Protein AF-A0A7S0N5L5-F1 (afdb_monomer_lite)

pLDDT: mean 71.66, std 25.73, range [21.38, 98.31]

Sequence (338 aa):
ESASVCLNRTHFSENQMHCVPSRPEDFRCLPGINGSRPRNSTSQYAESVLYRFDNVTNHASASAKRFWGNQSYLVQSSVIFTKHPTDAQSFQAYSCSKNTSENLPWYEPCTSPLQLHCKCLFLTFVAIADEEGPSQIFIWNSSKQELVLHQNLKEKGARSVVFFSAKNNSYLAIVNGYSIDPYTPAAISHVYRLQEGYFEMITNFSTYGASHVEYFNRPSSDRSDLLHYLVVSNGGAAPNNQGLCSKQHVLCTKSRCKCVENSSACLALSCPMVFEWIDPELIPRQGLVVDKAVSSTSFTQFDSVSMQTEHFLIFANYMSASGSPHSGWSVLFQWKTS

Radius of gyration: 23.17 Å; chains: 1; bounding box: 55×74×62 Å

Foldseek 3Di:
DDDDDDDDDDDDDPDPDPQDDPDPPDTDDDDDDQQDDDDDPPDDDDQDFQDDDDPPDPDDDDDDPDPPDPDDDRAGADGPPAPAWREKDKDKAKQKAAQPPDPDPPDDFDFAPPDPRIDIDTWIKMWIAGQAAFTWIWTQDPVVRHTDTDDTHDDHQWAEKDWDDFPRWIKIWTDHQFDVVVTFRWAKTFMFTNTNRDTDTLDIDIAGRWRYKEKDWDDDPVDPGIWIKIKTAAQAAADPPVLDRDPPFDADDDSTGTHDDPDPPGLDHRAIWIWICDVPDTHTDDRDRAHAFNYKYKDWDQDPVVRDIKIKMKTFHDADPPPDPPHTDIDMDTDDDD

Organism: NCBI:txid233186

Secondary structure (DSSP, 8-state):
--PPPP-------S-S-----SBTTB----PPPTT---S-TTS-----------TT-S-----PPP--SS-------S----SSEEEEEEEEEEEEEE-TT---TTPPP---TTSTTEEEEEEEEEEEEESSS--EEEEEETTTTEEEEEEE-S--SEEEEEEEEETTEEEEEEEES-EETTEESEEEEEEEEEETTEEEEEEEEEEESEEEEEEEEEE-SSSSSEEEEEEEEE------TTS---SSS----SS-----SS-TTGGGTTS-EEEEEETTEEEEEEE---TTEEEEEEEEEEETTTTEEEEEEEEEE---SS--TTTTPPEEEE----

Structure (mmCIF, N/CA/C/O backbone):
data_AF-A0A7S0N5L5-F1
#
_entry.id   AF-A0A7S0N5L5-F1
#
loop_
_atom_site.group_PDB
_atom_site.id
_atom_site.type_symbol
_atom_site.label_atom_id
_atom_site.label_alt_id
_atom_site.label_comp_id
_atom_site.label_asym_id
_atom_site.label_entity_id
_atom_site.label_seq_id
_atom_site.pdbx_PDB_ins_code
_atom_site.Cartn_x
_atom_site.Cartn_y
_atom_site.Cartn_z
_atom_site.occupancy
_atom_site.B_iso_or_equiv
_atom_site.auth_seq_id
_atom_site.auth_comp_id
_atom_site.auth_asym_id
_atom_site.auth_atom_id
_atom_site.pdbx_PDB_model_num
ATOM 1 N N . GLU A 1 1 ? -29.321 49.201 -16.139 1.00 32.94 1 GLU A N 1
ATOM 2 C CA . GLU A 1 1 ? -28.307 49.965 -15.383 1.00 32.94 1 GLU A CA 1
ATOM 3 C C . GLU A 1 1 ? -28.579 49.775 -13.901 1.00 32.94 1 GLU A C 1
ATOM 5 O O . GLU A 1 1 ? -29.712 49.968 -13.482 1.00 32.94 1 GLU A O 1
ATOM 10 N N . SER A 1 2 ? -27.592 49.340 -13.122 1.00 23.53 2 SER A N 1
ATOM 11 C CA . SER A 1 2 ? -27.729 49.181 -11.669 1.00 23.53 2 SER A CA 1
ATOM 12 C C . SER A 1 2 ? -26.337 49.226 -11.050 1.00 23.53 2 SER A C 1
ATOM 14 O O . SER A 1 2 ? -25.576 48.265 -11.157 1.00 23.53 2 SER A O 1
ATOM 16 N N . ALA A 1 3 ? -25.980 50.376 -10.479 1.00 22.75 3 ALA A N 1
ATOM 17 C CA . ALA A 1 3 ? -24.656 50.613 -9.923 1.00 22.75 3 ALA A CA 1
ATOM 18 C C . ALA A 1 3 ? -24.446 49.814 -8.627 1.00 22.75 3 ALA A C 1
ATOM 20 O O . ALA A 1 3 ? -25.245 49.892 -7.694 1.00 22.75 3 ALA A O 1
ATOM 21 N N . SER A 1 4 ? -23.343 49.073 -8.562 1.00 22.33 4 SER A N 1
ATOM 22 C CA . SER A 1 4 ? -22.885 48.376 -7.362 1.00 22.33 4 SER A CA 1
ATOM 23 C C . SER A 1 4 ? -22.205 49.348 -6.395 1.00 22.33 4 SER A C 1
ATOM 25 O O . SER A 1 4 ? -21.236 50.013 -6.762 1.00 22.33 4 SER A O 1
ATOM 27 N N . VAL A 1 5 ? -22.676 49.397 -5.148 1.00 21.38 5 VAL A N 1
ATOM 28 C CA . VAL A 1 5 ? -22.034 50.159 -4.067 1.00 21.38 5 VAL A CA 1
ATOM 29 C C . VAL A 1 5 ? -20.828 49.383 -3.540 1.00 21.38 5 VAL A C 1
ATOM 31 O O . VAL A 1 5 ? -20.971 48.268 -3.040 1.00 21.38 5 VAL A O 1
ATOM 34 N N . CYS A 1 6 ? -19.642 49.986 -3.607 1.00 21.69 6 CYS A N 1
ATOM 35 C CA . CYS A 1 6 ? -18.450 49.453 -2.954 1.00 21.69 6 CYS A CA 1
ATOM 36 C C . CYS A 1 6 ? -18.549 49.615 -1.430 1.00 21.69 6 CYS A C 1
ATOM 38 O O . CYS A 1 6 ? -18.699 50.734 -0.940 1.00 21.69 6 CYS A O 1
ATOM 40 N N . LEU A 1 7 ? -18.342 48.532 -0.678 1.00 21.92 7 LEU A N 1
ATOM 41 C CA . LEU A 1 7 ? -17.933 48.609 0.724 1.00 21.92 7 LEU A CA 1
ATOM 42 C C . LEU A 1 7 ? -16.573 47.938 0.896 1.00 21.92 7 LEU A C 1
ATOM 44 O O . LEU A 1 7 ? -16.399 46.744 0.673 1.00 21.92 7 LEU A O 1
ATOM 48 N N . ASN A 1 8 ? -15.601 48.761 1.273 1.00 22.75 8 ASN A N 1
ATOM 49 C CA . ASN A 1 8 ? -14.211 48.388 1.467 1.00 22.75 8 ASN A CA 1
ATOM 50 C C . ASN A 1 8 ? -13.987 47.985 2.934 1.00 22.75 8 ASN A C 1
ATOM 52 O O . ASN A 1 8 ? -14.289 48.775 3.830 1.00 22.75 8 ASN A O 1
ATOM 56 N N . ARG A 1 9 ? -13.425 46.795 3.188 1.00 23.39 9 ARG A N 1
ATOM 57 C CA . ARG A 1 9 ? -12.769 46.484 4.468 1.00 23.39 9 ARG A CA 1
ATOM 58 C C . ARG A 1 9 ? -11.599 45.514 4.299 1.00 23.39 9 ARG A C 1
ATOM 60 O O . ARG A 1 9 ? -11.719 44.298 4.392 1.00 23.39 9 ARG A O 1
ATOM 67 N N . THR A 1 10 ? -10.448 46.132 4.083 1.00 25.19 10 THR A N 1
ATOM 68 C CA . THR A 1 10 ? -9.092 45.670 4.403 1.00 25.19 10 THR A CA 1
ATOM 69 C C . THR A 1 10 ? -8.998 44.696 5.590 1.00 25.19 10 THR A C 1
ATOM 71 O O . THR A 1 10 ? -9.247 45.093 6.728 1.00 25.19 10 THR A O 1
ATOM 74 N N . HIS A 1 11 ? -8.558 43.460 5.339 1.00 26.34 11 HIS A N 1
ATOM 75 C CA . HIS A 1 11 ? -7.242 42.946 5.770 1.00 26.34 11 HIS A CA 1
ATOM 76 C C . HIS A 1 11 ? -7.115 41.447 5.445 1.00 26.34 11 HIS A C 1
ATOM 78 O O . HIS A 1 11 ? -7.456 40.589 6.251 1.00 26.34 11 HIS A O 1
ATOM 84 N N . PHE A 1 12 ? -6.556 41.140 4.276 1.00 24.47 12 PHE A N 1
ATOM 85 C CA . PHE A 1 12 ? -5.903 39.862 3.994 1.00 24.47 12 PHE A CA 1
ATOM 86 C C . PHE A 1 12 ? -4.583 40.171 3.292 1.00 24.47 12 PHE A C 1
ATOM 88 O O . PHE A 1 12 ? -4.536 41.047 2.430 1.00 24.47 12 PHE A O 1
ATOM 95 N N . SER A 1 13 ? -3.506 39.494 3.686 1.00 24.52 13 SER A N 1
ATOM 96 C CA . SER A 1 13 ? -2.213 39.617 3.015 1.00 24.52 13 SER A CA 1
ATOM 97 C C . SER A 1 13 ? -2.275 38.936 1.650 1.00 24.52 13 SER A C 1
ATOM 99 O O . SER A 1 13 ? -2.465 37.721 1.570 1.00 24.52 13 SER A O 1
ATOM 101 N N . GLU A 1 14 ? -2.089 39.710 0.584 1.00 28.39 14 GLU A N 1
ATOM 102 C CA . GLU A 1 14 ? -1.896 39.199 -0.773 1.00 28.39 14 GLU A CA 1
ATOM 103 C C . GLU A 1 14 ? -0.691 38.246 -0.798 1.00 28.39 14 GLU A C 1
ATOM 105 O O . GLU A 1 14 ? 0.429 38.702 -0.586 1.00 28.39 14 GLU A O 1
ATOM 110 N N . ASN A 1 15 ? -0.916 36.937 -1.010 1.00 31.98 15 ASN A N 1
ATOM 111 C CA . ASN A 1 15 ? 0.075 35.990 -1.570 1.00 31.98 15 ASN A CA 1
ATOM 112 C C . ASN A 1 15 ? -0.412 34.531 -1.775 1.00 31.98 15 ASN A C 1
ATOM 114 O O . ASN A 1 15 ? 0.404 33.667 -2.091 1.00 31.98 15 ASN A O 1
ATOM 118 N N . GLN A 1 16 ? -1.706 34.205 -1.625 1.00 37.00 16 GLN A N 1
ATOM 119 C CA . GLN A 1 16 ? -2.186 32.810 -1.723 1.00 37.00 16 GLN A CA 1
ATOM 120 C C . GLN A 1 16 ? -3.454 32.623 -2.579 1.00 37.00 16 GLN A C 1
ATOM 122 O O . GLN A 1 16 ? -4.472 32.151 -2.088 1.00 37.00 16 GLN A O 1
ATOM 127 N N . MET A 1 17 ? -3.377 32.972 -3.871 1.00 29.00 17 MET A N 1
ATOM 128 C CA . MET A 1 17 ? -4.046 32.276 -4.995 1.00 29.00 17 MET A CA 1
ATOM 129 C C . MET A 1 17 ? -3.816 33.043 -6.306 1.00 29.00 17 MET A C 1
ATOM 131 O O . MET A 1 17 ? -4.417 34.092 -6.527 1.00 29.00 17 MET A O 1
ATOM 135 N N . HIS A 1 18 ? -3.021 32.495 -7.231 1.00 29.23 18 HIS A N 1
ATOM 136 C CA . HIS A 1 18 ? -2.990 32.992 -8.613 1.00 29.23 18 HIS A CA 1
ATOM 137 C C . HIS A 1 18 ? -4.128 32.368 -9.433 1.00 29.23 18 HIS A C 1
ATOM 139 O O . HIS A 1 18 ? -3.924 31.475 -10.254 1.00 29.23 18 HIS A O 1
ATOM 145 N N . CYS A 1 19 ? -5.347 32.865 -9.219 1.00 30.27 19 CYS A N 1
ATOM 146 C CA . CYS A 1 19 ? -6.448 32.642 -10.152 1.00 30.27 19 CYS A CA 1
ATOM 147 C C . CYS A 1 19 ? -6.237 33.542 -11.376 1.00 30.27 19 CYS A C 1
ATOM 149 O O . CYS A 1 19 ? -6.532 34.735 -11.327 1.00 30.27 19 CYS A O 1
ATOM 151 N N . VAL A 1 20 ? -5.702 32.995 -12.471 1.00 36.22 20 VAL A N 1
ATOM 152 C CA . VAL A 1 20 ? -5.601 33.735 -13.738 1.00 36.22 20 VAL A CA 1
ATOM 153 C C . VAL A 1 20 ? -6.984 33.736 -14.404 1.00 36.22 20 VAL A C 1
ATOM 155 O O . VAL A 1 20 ? -7.490 32.655 -14.718 1.00 36.22 20 VAL A O 1
ATOM 158 N N . PRO A 1 21 ? -7.624 34.900 -14.623 1.00 32.88 21 PRO A N 1
ATOM 159 C CA . PRO A 1 21 ? -8.941 34.949 -15.244 1.00 32.88 21 PRO A CA 1
ATOM 160 C C . PRO A 1 21 ? -8.838 34.526 -16.711 1.00 32.88 21 PRO A C 1
ATOM 162 O O . PRO A 1 21 ? -8.114 35.139 -17.494 1.00 32.88 21 PRO A O 1
ATOM 165 N N . SER A 1 22 ? -9.582 33.488 -17.098 1.00 44.44 22 SER A N 1
ATOM 166 C CA . SER A 1 22 ? -9.684 33.096 -18.510 1.00 44.44 22 SER A CA 1
ATOM 167 C C . SER A 1 22 ? -10.675 33.989 -19.269 1.00 44.44 22 SER A C 1
ATOM 169 O O . SER A 1 22 ? -10.420 34.355 -20.417 1.00 44.44 22 SER A O 1
ATOM 171 N N . ARG A 1 23 ? -11.775 34.377 -18.602 1.00 45.00 23 ARG A N 1
ATOM 172 C CA . ARG A 1 23 ? -12.790 35.378 -18.990 1.00 45.00 23 ARG A CA 1
ATOM 173 C C . ARG A 1 23 ? -13.455 35.958 -17.724 1.00 45.00 23 ARG A C 1
ATOM 175 O O . ARG A 1 23 ? -13.330 35.331 -16.673 1.00 45.00 23 ARG A O 1
ATOM 182 N N . PRO A 1 24 ? -14.191 37.088 -17.802 1.00 40.50 24 PRO A N 1
ATOM 183 C CA . PRO A 1 24 ? -14.830 37.723 -16.636 1.00 40.50 24 PRO A CA 1
ATOM 184 C C . PRO A 1 24 ? -15.853 36.869 -15.865 1.00 40.50 24 PRO A C 1
ATOM 186 O O . PRO A 1 24 ? -16.208 37.234 -14.750 1.00 40.50 24 PRO A O 1
ATOM 189 N N . GLU A 1 25 ? -16.323 35.758 -16.441 1.00 37.62 25 GLU A N 1
ATOM 190 C CA . GLU A 1 25 ? -17.395 34.917 -15.880 1.00 37.62 25 GLU A CA 1
ATOM 191 C C . GLU A 1 25 ? -16.970 33.457 -15.600 1.00 37.62 25 GLU A C 1
ATOM 193 O O . GLU A 1 25 ? -17.793 32.669 -15.147 1.00 37.62 25 GLU A O 1
ATOM 198 N N . ASP A 1 26 ? -15.709 33.065 -15.850 1.00 32.97 26 ASP A N 1
ATOM 199 C CA . ASP A 1 26 ? -15.256 31.662 -15.719 1.00 32.97 26 ASP A CA 1
ATOM 200 C C . ASP A 1 26 ? -13.970 31.548 -14.872 1.00 32.97 26 ASP A C 1
ATOM 202 O O . ASP A 1 26 ? -12.840 31.600 -15.379 1.00 32.97 26 ASP A O 1
ATOM 206 N N . PHE A 1 27 ? -14.159 31.399 -13.555 1.00 33.28 27 PHE A N 1
ATOM 207 C CA . PHE A 1 27 ? -13.104 31.108 -12.579 1.00 33.28 27 PHE A CA 1
ATOM 208 C C . PHE A 1 27 ? -12.895 29.595 -12.460 1.00 33.28 27 PHE A C 1
ATOM 210 O O . PHE A 1 27 ? -13.741 28.880 -11.924 1.00 33.28 27 PHE A O 1
ATOM 217 N N . ARG A 1 28 ? -11.737 29.098 -12.908 1.00 30.64 28 ARG A N 1
ATOM 218 C CA . ARG A 1 28 ? -11.370 27.679 -12.785 1.00 30.64 28 ARG A CA 1
ATOM 219 C C . ARG A 1 28 ? -10.284 27.477 -11.740 1.00 30.64 28 ARG A C 1
ATOM 221 O O . ARG A 1 28 ? -9.099 27.623 -12.031 1.00 30.64 28 ARG A O 1
ATOM 228 N N . CYS A 1 29 ? -10.691 27.065 -10.545 1.00 29.28 29 CYS A N 1
ATOM 229 C CA . CYS A 1 29 ? -9.780 26.472 -9.573 1.00 29.28 29 CYS A CA 1
ATOM 230 C C . CYS A 1 29 ? -9.516 25.018 -9.982 1.00 29.28 29 CYS A C 1
ATOM 232 O O . CYS A 1 29 ? -10.398 24.168 -9.866 1.00 29.28 29 CYS A O 1
ATOM 234 N N . LEU A 1 30 ? -8.314 24.728 -10.484 1.00 30.78 30 LEU A N 1
ATOM 235 C CA . LEU A 1 30 ? -7.881 23.354 -10.732 1.00 30.78 30 LEU A CA 1
ATOM 236 C C . LEU A 1 30 ? -7.316 22.773 -9.425 1.00 30.78 30 LEU A C 1
ATOM 238 O O . LEU A 1 30 ? -6.277 23.262 -8.974 1.00 30.78 30 LEU A O 1
ATOM 242 N N . PRO A 1 31 ? -7.941 21.750 -8.809 1.00 33.00 31 PRO A N 1
ATOM 243 C CA . PRO A 1 31 ? -7.283 21.010 -7.741 1.00 33.00 31 PRO A CA 1
ATOM 244 C C . PRO A 1 31 ? -6.021 20.337 -8.297 1.00 33.00 31 PRO A C 1
ATOM 246 O O . PRO A 1 31 ? -6.008 19.866 -9.439 1.00 33.00 31 PRO A O 1
ATOM 249 N N . GLY A 1 32 ? -4.957 20.305 -7.491 1.00 32.03 32 GLY A N 1
ATOM 250 C CA . GLY A 1 32 ? -3.704 19.651 -7.858 1.00 32.03 32 GLY A CA 1
ATOM 251 C C . GLY A 1 32 ? -3.939 18.191 -8.246 1.00 32.03 32 GLY A C 1
ATOM 252 O O . GLY A 1 32 ? -4.632 17.455 -7.547 1.00 32.03 32 GLY A O 1
ATOM 253 N N . ILE A 1 33 ? -3.375 17.779 -9.378 1.00 31.27 33 ILE A N 1
ATOM 254 C CA . ILE A 1 33 ? -3.410 16.385 -9.829 1.00 31.27 33 ILE A CA 1
ATOM 255 C C . ILE A 1 33 ? -2.463 15.587 -8.919 1.00 31.27 33 ILE A C 1
ATOM 257 O O . ILE A 1 33 ? -1.395 16.099 -8.579 1.00 31.27 33 ILE A O 1
ATOM 261 N N . ASN A 1 34 ? -2.807 14.343 -8.551 1.00 36.97 34 ASN A N 1
ATOM 262 C CA . ASN A 1 34 ? -1.910 13.458 -7.789 1.00 36.97 34 ASN A CA 1
ATOM 263 C C . ASN A 1 34 ? -0.465 13.545 -8.320 1.00 36.97 34 ASN A C 1
ATOM 265 O O . ASN A 1 34 ? -0.213 13.333 -9.508 1.00 36.97 34 ASN A O 1
ATOM 269 N N . GLY A 1 35 ? 0.478 13.888 -7.437 1.00 36.31 35 GLY A N 1
ATOM 270 C CA . GLY A 1 35 ? 1.903 14.008 -7.760 1.00 36.31 35 GLY A CA 1
ATOM 271 C C . GLY A 1 35 ? 2.373 15.324 -8.408 1.00 36.31 35 GLY A C 1
ATOM 272 O O . GLY A 1 35 ? 3.563 15.438 -8.716 1.00 36.31 35 GLY A O 1
ATOM 273 N N . SER A 1 36 ? 1.526 16.343 -8.613 1.00 31.86 36 SER A N 1
ATOM 274 C CA . SER A 1 36 ? 1.982 17.624 -9.183 1.00 31.86 36 SER A CA 1
ATOM 275 C C . SER A 1 36 ? 2.690 18.519 -8.149 1.00 31.86 36 SER A C 1
ATOM 277 O O . SER A 1 36 ? 2.047 19.277 -7.426 1.00 31.86 36 SER A O 1
ATOM 279 N N . ARG A 1 37 ? 4.031 18.463 -8.112 1.00 40.44 37 ARG A N 1
ATOM 280 C CA . ARG A 1 37 ? 4.881 19.361 -7.300 1.00 40.44 37 ARG A CA 1
ATOM 281 C C . ARG A 1 37 ? 4.757 20.838 -7.733 1.00 40.44 37 ARG A C 1
ATOM 283 O O . ARG A 1 37 ? 4.896 21.109 -8.931 1.00 40.44 37 ARG A O 1
ATOM 290 N N . PRO A 1 38 ? 4.617 21.807 -6.803 1.00 38.16 38 PRO A N 1
ATOM 291 C CA . PRO A 1 38 ? 4.828 23.222 -7.113 1.00 38.16 38 PRO A CA 1
ATOM 292 C C . PRO A 1 38 ? 6.297 23.467 -7.509 1.00 38.16 38 PRO A C 1
ATOM 294 O O . PRO A 1 38 ? 7.213 22.875 -6.943 1.00 38.16 38 PRO A O 1
ATOM 297 N N . ARG A 1 39 ? 6.538 24.309 -8.524 1.00 36.88 39 ARG A N 1
ATOM 298 C CA . ARG A 1 39 ? 7.848 24.390 -9.210 1.00 36.88 39 ARG A CA 1
ATOM 299 C C . ARG A 1 39 ? 8.898 25.334 -8.605 1.00 36.88 39 ARG A C 1
ATOM 301 O O . ARG A 1 39 ? 10.023 25.312 -9.094 1.00 36.88 39 ARG A O 1
ATOM 308 N N . ASN A 1 40 ? 8.577 26.132 -7.582 1.00 36.66 40 ASN A N 1
ATOM 309 C CA . ASN A 1 40 ? 9.477 27.180 -7.077 1.00 36.66 40 ASN A CA 1
ATOM 310 C C . ASN A 1 40 ? 9.893 26.950 -5.617 1.00 36.66 40 ASN A C 1
ATOM 312 O O . ASN A 1 40 ? 9.059 26.917 -4.720 1.00 36.66 40 ASN A O 1
ATOM 316 N N . SER A 1 41 ? 11.203 26.876 -5.375 1.00 38.47 41 SER A N 1
ATOM 317 C CA . SER A 1 41 ? 11.831 26.565 -4.081 1.00 38.47 41 SER A CA 1
ATOM 318 C C . SER A 1 41 ? 11.915 27.747 -3.098 1.00 38.47 41 SER A C 1
ATOM 320 O O . SER A 1 41 ? 12.846 27.816 -2.298 1.00 38.47 41 SER A O 1
ATOM 322 N N . THR A 1 42 ? 11.009 28.722 -3.199 1.00 35.25 42 THR A N 1
ATOM 323 C CA . THR A 1 42 ? 11.048 29.978 -2.420 1.00 35.25 42 THR A CA 1
ATOM 324 C C . THR A 1 42 ? 9.702 30.394 -1.827 1.00 35.25 42 THR A C 1
ATOM 326 O O . THR A 1 42 ? 9.643 31.387 -1.103 1.00 35.25 42 THR A O 1
ATOM 329 N N . SER A 1 43 ? 8.620 29.649 -2.073 1.00 40.03 43 SER A N 1
ATOM 330 C CA . SER A 1 43 ? 7.363 29.859 -1.353 1.00 40.03 43 SER A CA 1
ATOM 331 C C . SER A 1 43 ? 7.502 29.381 0.091 1.00 40.03 43 SER A C 1
ATOM 333 O O . SER A 1 43 ? 7.791 28.206 0.322 1.00 40.03 43 SER A O 1
ATOM 335 N N . GLN A 1 44 ? 7.236 30.268 1.052 1.00 35.62 44 GLN A N 1
ATOM 336 C CA . GLN A 1 44 ? 6.933 29.866 2.427 1.00 35.62 44 GLN A CA 1
ATOM 337 C C . GLN A 1 44 ? 5.817 28.812 2.386 1.00 35.62 44 GLN A C 1
ATOM 339 O O . GLN A 1 44 ? 4.832 28.998 1.669 1.00 35.62 44 GLN A O 1
ATOM 344 N N . TYR A 1 45 ? 6.017 27.694 3.089 1.00 38.66 45 TYR A N 1
ATOM 345 C CA . TYR A 1 45 ? 5.169 26.506 2.993 1.00 38.66 45 TYR A CA 1
ATOM 346 C C . TYR A 1 45 ? 3.697 26.861 3.231 1.00 38.66 45 TYR A C 1
ATOM 348 O O . TYR A 1 45 ? 3.317 27.259 4.330 1.00 38.66 45 TYR A O 1
ATOM 356 N N . ALA A 1 46 ? 2.879 26.736 2.186 1.00 37.91 46 ALA A N 1
ATOM 357 C CA . ALA A 1 46 ? 1.439 26.878 2.308 1.00 37.91 46 ALA A CA 1
ATOM 358 C C . ALA A 1 46 ? 0.882 25.631 3.002 1.00 37.91 46 ALA A C 1
ATOM 360 O O . ALA A 1 46 ? 1.160 24.506 2.579 1.00 37.91 46 ALA A O 1
ATOM 361 N N . GLU A 1 47 ? 0.104 25.834 4.063 1.00 38.56 47 GLU A N 1
ATOM 362 C CA . GLU A 1 47 ? -0.585 24.753 4.764 1.00 38.56 47 GLU A CA 1
ATOM 363 C C . GLU A 1 47 ? -1.480 23.986 3.780 1.00 38.56 47 GLU A C 1
ATOM 365 O O . GLU A 1 47 ? -2.272 24.575 3.040 1.00 38.56 47 GLU A O 1
ATOM 370 N N . SER A 1 48 ? -1.355 22.658 3.754 1.00 39.00 48 SER A N 1
ATOM 371 C CA . SER A 1 48 ? -2.190 21.814 2.897 1.00 39.00 48 SER A CA 1
ATOM 372 C C . SER A 1 48 ? -3.575 21.654 3.525 1.00 39.00 48 SER A C 1
ATOM 374 O O . SER A 1 48 ? -3.806 20.770 4.347 1.00 39.00 48 SER A O 1
ATOM 376 N N . VAL A 1 49 ? -4.501 22.537 3.150 1.00 39.66 49 VAL A N 1
ATOM 377 C CA . VAL A 1 49 ? -5.894 22.495 3.612 1.00 39.66 49 VAL A CA 1
ATOM 378 C C . VAL A 1 49 ? -6.669 21.419 2.847 1.00 39.66 49 VAL A C 1
ATOM 380 O O . VAL A 1 49 ? -6.753 21.449 1.619 1.00 39.66 49 VAL A O 1
ATOM 383 N N . LEU A 1 50 ? -7.277 20.477 3.573 1.00 43.06 50 LEU A N 1
ATOM 384 C CA . LEU A 1 50 ? -8.194 19.495 2.994 1.00 43.06 50 LEU A CA 1
ATOM 385 C C . LEU A 1 50 ? -9.557 20.161 2.733 1.00 43.06 50 LEU A C 1
ATOM 387 O O . LEU A 1 50 ? -10.249 20.571 3.665 1.00 43.06 50 LEU A O 1
ATOM 391 N N . TYR A 1 51 ? -9.950 20.286 1.464 1.00 40.06 51 TYR A N 1
ATOM 392 C CA . TYR A 1 51 ? -11.195 20.958 1.079 1.00 40.06 51 TYR A CA 1
ATOM 393 C C . TYR A 1 51 ? -12.398 20.007 1.102 1.00 40.06 51 TYR A C 1
ATOM 395 O O . TYR A 1 51 ? -12.402 18.985 0.418 1.00 40.06 51 TYR A O 1
ATOM 403 N N . ARG A 1 52 ? -13.463 20.388 1.818 1.00 39.75 52 ARG A N 1
ATOM 404 C CA . ARG A 1 52 ? -14.785 19.746 1.732 1.00 39.75 52 ARG A CA 1
ATOM 405 C C . ARG A 1 52 ? -15.462 20.105 0.406 1.00 39.75 52 ARG A C 1
ATOM 407 O O . ARG A 1 52 ? -15.643 21.283 0.109 1.00 39.75 52 ARG A O 1
ATOM 414 N N . PHE A 1 53 ? -15.903 19.102 -0.353 1.00 37.66 53 PHE A N 1
ATOM 415 C CA . PHE A 1 53 ? -16.801 19.309 -1.492 1.00 37.66 53 PHE A CA 1
ATOM 416 C C . PHE A 1 53 ? -18.257 19.227 -1.016 1.00 37.66 53 PHE A C 1
ATOM 418 O O . PHE A 1 53 ? -18.766 18.134 -0.772 1.00 37.66 53 PHE A O 1
ATOM 425 N N . ASP A 1 54 ? -18.923 20.374 -0.855 1.00 35.91 54 ASP A N 1
ATOM 426 C CA . ASP A 1 54 ? -20.337 20.419 -0.465 1.00 35.91 54 ASP A CA 1
ATOM 427 C C . ASP A 1 54 ? -21.249 20.378 -1.696 1.00 35.91 54 ASP A C 1
ATOM 429 O O . ASP A 1 54 ? -21.300 21.310 -2.496 1.00 35.91 54 ASP A O 1
ATOM 433 N N . ASN A 1 55 ? -22.006 19.291 -1.840 1.00 37.38 55 ASN A N 1
ATOM 434 C CA . ASN A 1 55 ? -22.825 19.004 -3.022 1.00 37.38 55 ASN A CA 1
ATOM 435 C C . ASN A 1 55 ? -24.191 19.735 -3.008 1.00 37.38 55 ASN A C 1
ATOM 437 O O . ASN A 1 55 ? -25.207 19.159 -3.392 1.00 37.38 55 ASN A O 1
ATOM 441 N N . VAL A 1 56 ? -24.239 20.965 -2.479 1.00 39.78 56 VAL A N 1
ATOM 442 C CA . VAL A 1 56 ? -25.485 21.656 -2.072 1.00 39.78 56 VAL A CA 1
ATOM 443 C C . VAL A 1 56 ? -25.916 22.767 -3.049 1.00 39.78 56 VAL A C 1
ATOM 445 O O . VAL A 1 56 ? -27.047 23.243 -2.975 1.00 39.78 56 VAL A O 1
ATOM 448 N N . THR A 1 57 ? -25.081 23.155 -4.020 1.00 38.97 57 THR A N 1
ATOM 449 C CA . THR A 1 57 ? -25.424 24.172 -5.033 1.00 38.97 57 THR A CA 1
ATOM 450 C C . THR A 1 57 ? -25.390 23.613 -6.460 1.00 38.97 57 THR A C 1
ATOM 452 O O . THR A 1 57 ? -24.353 23.232 -6.993 1.00 38.97 57 THR A O 1
ATOM 455 N N . ASN A 1 58 ? -26.557 23.601 -7.112 1.00 41.72 58 ASN A N 1
ATOM 456 C CA . ASN A 1 58 ? -26.823 22.934 -8.398 1.00 41.72 58 ASN A CA 1
ATOM 457 C C . ASN A 1 58 ? -26.217 23.611 -9.657 1.00 41.72 58 ASN A C 1
ATOM 459 O O . ASN A 1 58 ? -26.689 23.374 -10.768 1.00 41.72 58 ASN A O 1
ATOM 463 N N . HIS A 1 59 ? -25.182 24.447 -9.519 1.00 40.81 59 HIS A N 1
ATOM 464 C CA . HIS A 1 59 ? -24.573 25.174 -10.641 1.00 40.81 59 HIS A CA 1
ATOM 465 C C . HIS A 1 59 ? -23.058 25.383 -10.469 1.00 40.81 59 HIS A C 1
ATOM 467 O O . HIS A 1 59 ? -22.647 26.422 -9.963 1.00 40.81 59 HIS A O 1
ATOM 473 N N . ALA A 1 60 ? -22.234 24.443 -10.955 1.00 33.97 60 ALA A N 1
ATOM 474 C CA . ALA A 1 60 ? -20.906 24.735 -11.520 1.00 33.97 60 ALA A CA 1
ATOM 475 C C . ALA A 1 60 ? -20.278 23.531 -12.253 1.00 33.97 60 ALA A C 1
ATOM 477 O O . ALA A 1 60 ? -20.454 22.370 -11.893 1.00 33.97 60 ALA A O 1
ATOM 478 N N . SER A 1 61 ? -19.506 23.871 -13.280 1.00 33.22 61 SER A N 1
ATOM 479 C CA . SER A 1 61 ? -18.643 23.081 -14.164 1.00 33.22 61 SER A CA 1
ATOM 480 C C . SER A 1 61 ? -17.892 21.901 -13.520 1.00 33.22 61 SER A C 1
ATOM 482 O O . SER A 1 61 ? -17.204 22.045 -12.512 1.00 33.22 61 SER A O 1
ATOM 484 N N . ALA A 1 62 ? -17.922 20.739 -14.177 1.00 36.41 62 ALA A N 1
ATOM 485 C CA . ALA A 1 62 ? -17.253 19.530 -13.705 1.00 36.41 62 ALA A CA 1
ATOM 486 C C . ALA A 1 62 ? -15.746 19.480 -14.032 1.00 36.41 62 ALA A C 1
ATOM 488 O O . ALA A 1 62 ? -15.368 19.345 -15.195 1.00 36.41 62 ALA A O 1
ATOM 489 N N . SER A 1 63 ? -14.899 19.431 -12.998 1.00 31.73 63 SER A N 1
ATOM 490 C CA . SER A 1 63 ? -13.596 18.737 -13.044 1.00 31.73 63 SER A CA 1
ATOM 491 C C . SER A 1 63 ? -13.059 18.369 -11.650 1.00 31.73 63 SER A C 1
ATOM 493 O O . SER A 1 63 ? -11.878 18.543 -11.363 1.00 31.73 63 SER A O 1
ATOM 495 N N . ALA A 1 64 ? -13.921 17.821 -10.787 1.00 28.84 64 ALA A N 1
ATOM 496 C CA . ALA A 1 64 ? -13.507 17.056 -9.611 1.00 28.84 64 ALA A CA 1
ATOM 497 C C . ALA A 1 64 ? -13.714 15.563 -9.911 1.00 28.84 64 ALA A C 1
ATOM 499 O O . ALA A 1 64 ? -14.842 15.126 -10.159 1.00 28.84 64 ALA A O 1
ATOM 500 N N . LYS A 1 65 ? -12.635 14.768 -9.942 1.00 29.23 65 LYS A N 1
ATOM 501 C CA . LYS A 1 65 ? -12.752 13.311 -10.105 1.00 29.23 65 LYS A CA 1
ATOM 502 C C . LYS A 1 65 ? -13.439 12.744 -8.860 1.00 29.23 65 LYS A C 1
ATOM 504 O O . LYS A 1 65 ? -12.952 12.933 -7.751 1.00 29.23 65 LYS A O 1
ATOM 509 N N . ARG A 1 66 ? -14.564 12.050 -9.055 1.00 26.34 66 ARG A N 1
ATOM 510 C CA . ARG A 1 66 ? -15.285 11.357 -7.978 1.00 26.34 66 ARG A CA 1
ATOM 511 C C . ARG A 1 66 ? -14.345 10.367 -7.286 1.00 26.34 66 ARG A C 1
ATOM 513 O O . ARG A 1 66 ? -13.874 9.435 -7.937 1.00 26.34 66 ARG A O 1
ATOM 520 N N . PHE A 1 67 ? -14.145 10.529 -5.981 1.00 30.45 67 PHE A N 1
ATOM 521 C CA . PHE A 1 67 ? -13.730 9.424 -5.122 1.00 30.45 67 PHE A CA 1
ATOM 522 C C . PHE A 1 67 ? -14.869 8.395 -5.139 1.00 30.45 67 PHE A C 1
ATOM 524 O O . PHE A 1 67 ? -15.996 8.698 -4.748 1.00 30.45 67 PHE A O 1
ATOM 531 N N . TRP A 1 68 ? -14.619 7.208 -5.693 1.00 29.72 68 TRP A N 1
ATOM 532 C CA . TRP A 1 68 ? -15.644 6.171 -5.810 1.00 29.72 68 TRP A CA 1
ATOM 533 C C . TRP A 1 68 ? -15.743 5.373 -4.508 1.00 29.72 68 TRP A C 1
ATOM 535 O O . TRP A 1 68 ? -14.931 4.498 -4.227 1.00 29.72 68 TRP A O 1
ATOM 545 N N . GLY A 1 69 ? -16.768 5.694 -3.724 1.00 28.33 69 GLY A N 1
ATOM 546 C CA . GLY A 1 69 ? -17.143 5.024 -2.482 1.00 28.33 69 GLY A CA 1
ATOM 547 C C . GLY A 1 69 ? -18.282 5.804 -1.828 1.00 28.33 69 GLY A C 1
ATOM 548 O O . GLY A 1 69 ? -18.202 7.027 -1.725 1.00 28.33 69 GLY A O 1
ATOM 549 N N . ASN A 1 70 ? -19.360 5.122 -1.423 1.00 28.92 70 ASN A N 1
ATOM 550 C CA . ASN A 1 70 ? -20.671 5.743 -1.145 1.00 28.92 70 ASN A CA 1
ATOM 551 C C . ASN A 1 70 ? -20.725 6.771 0.008 1.00 28.92 70 ASN A C 1
ATOM 553 O O . ASN A 1 70 ? -21.779 7.368 0.220 1.00 28.92 70 ASN A O 1
ATOM 557 N N . GLN A 1 71 ? -19.630 7.007 0.736 1.00 35.00 71 GLN A N 1
ATOM 558 C CA . GLN A 1 71 ? -19.509 8.082 1.726 1.00 35.00 71 GLN A CA 1
ATOM 559 C C . GLN A 1 71 ? -18.102 8.703 1.684 1.00 35.00 71 GLN A C 1
ATOM 561 O O . GLN A 1 71 ? -17.207 8.320 2.434 1.00 35.00 71 GLN A O 1
ATOM 566 N N . SER A 1 72 ? -17.900 9.671 0.788 1.00 37.09 72 SER A N 1
ATOM 567 C CA . SER A 1 72 ? -16.655 10.448 0.711 1.00 37.09 72 SER A CA 1
ATOM 568 C C . SER A 1 72 ? -16.671 11.593 1.731 1.00 37.09 72 SER A C 1
ATOM 570 O O . SER A 1 72 ? -17.168 12.681 1.440 1.00 37.09 72 SER A O 1
ATOM 572 N N . TYR A 1 73 ? -16.133 11.363 2.930 1.00 36.28 73 TYR A N 1
ATOM 573 C CA . TYR A 1 73 ? -15.958 12.410 3.941 1.00 36.28 73 TYR A CA 1
ATOM 574 C C . TYR A 1 73 ? -14.660 13.193 3.695 1.00 36.28 73 TYR A C 1
ATOM 576 O O . TYR A 1 73 ? -13.595 12.814 4.176 1.00 36.28 73 TYR A O 1
ATOM 584 N N . LEU A 1 74 ? -14.749 14.311 2.969 1.00 42.97 74 LEU A N 1
ATOM 585 C CA . LEU A 1 74 ? -13.683 15.317 2.950 1.00 42.97 74 LEU A CA 1
ATOM 586 C C . LEU A 1 74 ? -13.893 16.277 4.121 1.00 42.97 74 LEU A C 1
ATOM 588 O O . LEU A 1 74 ? -14.827 17.080 4.135 1.00 42.97 74 LEU A O 1
ATOM 592 N N . VAL A 1 75 ? -13.049 16.121 5.137 1.00 37.12 75 VAL A N 1
ATOM 593 C CA . VAL A 1 75 ? -13.233 16.729 6.454 1.00 37.12 75 VAL A CA 1
ATOM 594 C C . VAL A 1 75 ? -12.506 18.061 6.560 1.00 37.12 75 VAL A C 1
ATOM 596 O O . VAL A 1 75 ? -11.289 18.134 6.414 1.00 37.12 75 VAL A O 1
ATOM 599 N N . GLN A 1 76 ? -13.249 19.094 6.943 1.00 35.94 76 GLN A N 1
ATOM 600 C CA . GLN A 1 76 ? -12.680 20.330 7.461 1.00 35.94 76 GLN A CA 1
ATOM 601 C C . GLN A 1 76 ? -12.214 20.086 8.907 1.00 35.94 76 GLN A C 1
ATOM 603 O O . GLN A 1 76 ? -13.024 20.102 9.828 1.00 35.94 76 GLN A O 1
ATOM 608 N N . SER A 1 77 ? -10.919 19.824 9.099 1.00 39.50 77 SER A N 1
ATOM 609 C CA . SER A 1 77 ? -10.281 19.726 10.422 1.00 39.50 77 SER A CA 1
ATOM 610 C C . SER A 1 77 ? -9.153 20.749 10.545 1.00 39.50 77 SER A C 1
ATOM 612 O O . SER A 1 77 ? -8.577 21.176 9.543 1.00 39.50 77 SER A O 1
ATOM 614 N N . SER A 1 78 ? -8.854 21.133 11.784 1.00 40.88 78 SER A N 1
ATOM 615 C CA . SER A 1 78 ? -7.728 21.986 12.173 1.00 40.88 78 SER A CA 1
ATOM 616 C C . SER A 1 78 ? -6.432 21.535 11.494 1.00 40.88 78 SER A C 1
ATOM 618 O O . SER A 1 78 ? -6.106 20.353 11.571 1.00 40.88 78 SER A O 1
ATOM 620 N N . VAL A 1 79 ? -5.721 22.484 10.869 1.00 50.91 79 VAL A N 1
ATOM 621 C CA . VAL A 1 79 ? -4.429 22.358 10.159 1.00 50.91 79 VAL A CA 1
ATOM 622 C C . VAL A 1 79 ? -3.748 20.989 10.309 1.00 50.91 79 VAL A C 1
ATOM 624 O O . VAL A 1 79 ? -3.148 20.673 11.339 1.00 50.91 79 VAL A O 1
ATOM 627 N N . ILE A 1 80 ? -3.802 20.183 9.246 1.00 57.59 80 ILE A N 1
ATOM 628 C CA . ILE A 1 80 ? -3.038 18.937 9.152 1.00 57.59 80 ILE A CA 1
ATOM 629 C C . ILE A 1 80 ? -1.566 19.315 8.950 1.00 57.59 80 ILE A C 1
ATOM 631 O O . ILE A 1 80 ? -1.134 19.612 7.836 1.00 57.59 80 ILE A O 1
ATOM 635 N N . PHE A 1 81 ? -0.794 19.314 10.040 1.00 58.62 81 PHE A N 1
ATOM 636 C CA . PHE A 1 81 ? 0.644 19.599 10.042 1.00 58.62 81 PHE A CA 1
ATOM 637 C C . PHE A 1 81 ? 1.460 18.446 9.434 1.00 58.62 81 PHE A C 1
ATOM 639 O O . PHE A 1 81 ? 2.212 17.753 10.121 1.00 58.62 81 PHE A O 1
ATOM 646 N N . THR A 1 82 ? 1.322 18.278 8.122 1.00 62.84 82 THR A N 1
ATOM 647 C CA . THR A 1 82 ? 2.270 17.545 7.277 1.00 62.84 82 THR A CA 1
ATOM 648 C C . THR A 1 82 ? 3.284 18.529 6.706 1.00 62.84 82 THR A C 1
ATOM 650 O O . THR A 1 82 ? 2.966 19.692 6.449 1.00 62.84 82 THR A O 1
ATOM 653 N N . LYS A 1 83 ? 4.532 18.089 6.542 1.00 74.81 83 LYS A N 1
ATOM 654 C CA . LYS A 1 83 ? 5.588 18.908 5.935 1.00 74.81 83 LYS A CA 1
ATOM 655 C C . LYS A 1 83 ? 5.462 18.918 4.424 1.00 74.81 83 LYS A C 1
ATOM 657 O O . LYS A 1 83 ? 5.518 19.977 3.808 1.00 74.81 83 LYS A O 1
ATOM 662 N N . HIS A 1 84 ? 5.308 17.732 3.843 1.00 83.31 84 HIS A N 1
ATOM 663 C CA . HIS A 1 84 ? 5.200 17.571 2.406 1.00 83.31 84 HIS A CA 1
ATOM 664 C C . HIS A 1 84 ? 4.312 16.357 2.076 1.00 83.31 84 HIS A C 1
ATOM 666 O O . HIS A 1 84 ? 4.824 15.311 1.668 1.00 83.31 84 HIS A O 1
ATOM 672 N N . PRO A 1 85 ? 2.978 16.467 2.243 1.00 84.44 85 PRO A N 1
ATOM 673 C CA . PRO A 1 85 ? 2.067 15.372 1.931 1.00 84.44 85 PRO A CA 1
ATOM 674 C C . PRO A 1 85 ? 2.151 15.020 0.439 1.00 84.44 85 PRO A C 1
ATOM 676 O O . PRO A 1 85 ? 2.284 15.901 -0.417 1.00 84.44 85 PRO A O 1
ATOM 679 N N . THR A 1 86 ? 2.107 13.727 0.126 1.00 89.19 86 THR A N 1
ATOM 680 C CA . THR A 1 86 ? 2.260 13.201 -1.243 1.00 89.19 86 THR A CA 1
ATOM 681 C C . THR A 1 86 ? 1.049 12.419 -1.729 1.00 89.19 86 THR A C 1
ATOM 683 O O . THR A 1 86 ? 0.737 12.475 -2.918 1.00 89.19 86 THR A O 1
ATOM 686 N N . ASP A 1 87 ? 0.363 11.738 -0.814 1.00 92.56 87 ASP A N 1
ATOM 687 C CA . ASP A 1 87 ? -0.808 10.906 -1.070 1.00 92.56 87 ASP A CA 1
ATOM 688 C C . ASP A 1 87 ? -1.652 10.791 0.206 1.00 92.56 87 ASP A C 1
ATOM 690 O O . ASP A 1 87 ? -1.136 10.948 1.319 1.00 92.56 87 ASP A O 1
ATOM 694 N N . ALA A 1 88 ? -2.942 10.508 0.059 1.00 93.50 88 ALA A N 1
ATOM 695 C CA . ALA A 1 88 ? -3.844 10.303 1.183 1.00 93.50 88 ALA A CA 1
ATOM 696 C C . ALA A 1 88 ? -4.988 9.356 0.818 1.00 93.50 88 ALA A C 1
ATOM 698 O O . ALA A 1 88 ? -5.599 9.473 -0.244 1.00 93.50 88 ALA A O 1
ATOM 699 N N . GLN A 1 89 ? -5.339 8.468 1.746 1.00 94.38 89 GLN A N 1
ATOM 700 C CA . GLN A 1 89 ? -6.407 7.498 1.548 1.00 94.38 89 GLN A CA 1
ATOM 701 C C . GLN A 1 89 ? -7.299 7.382 2.786 1.00 94.38 89 GLN A C 1
ATOM 703 O O . GLN A 1 89 ? -6.835 7.100 3.892 1.00 94.38 89 GLN A O 1
ATOM 708 N N . SER A 1 90 ? -8.605 7.556 2.582 1.00 95.06 90 SER A N 1
ATOM 709 C CA . SER A 1 90 ? -9.633 7.223 3.567 1.00 95.06 90 SER A C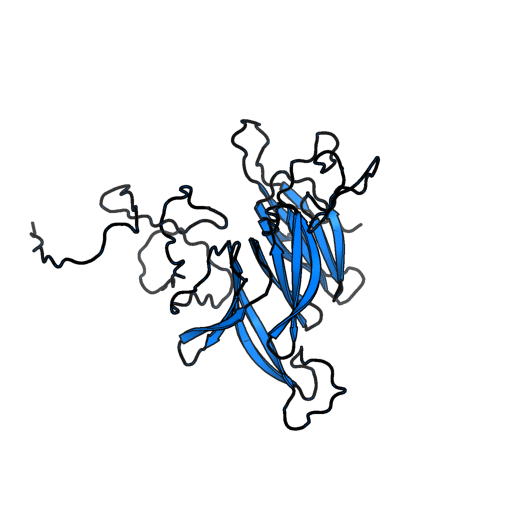A 1
ATOM 710 C C . SER A 1 90 ? -10.056 5.761 3.440 1.00 95.06 90 SER A C 1
ATOM 712 O O . SER A 1 90 ? -10.335 5.303 2.331 1.00 95.06 90 SER A O 1
ATOM 714 N N . PHE A 1 91 ? -10.192 5.053 4.556 1.00 95.81 91 PHE A N 1
ATOM 715 C CA . PHE A 1 91 ? -10.673 3.669 4.587 1.00 95.81 91 PHE A CA 1
ATOM 716 C C . PHE A 1 91 ? -11.449 3.379 5.876 1.00 95.81 91 PHE A C 1
ATOM 718 O O . PHE A 1 91 ? -11.444 4.172 6.818 1.00 95.81 91 PHE A O 1
ATOM 725 N N . GLN A 1 92 ? -12.133 2.236 5.924 1.00 96.25 92 GLN A N 1
ATOM 726 C CA . GLN A 1 92 ? -12.846 1.775 7.115 1.00 96.25 92 GLN A CA 1
ATOM 727 C C . GLN A 1 92 ? -12.325 0.406 7.542 1.00 96.25 92 GLN A C 1
ATOM 729 O O . GLN A 1 92 ? -12.129 -0.474 6.705 1.00 96.25 92 GLN A O 1
ATOM 734 N N . ALA A 1 93 ? -12.093 0.234 8.842 1.00 96.50 93 ALA A N 1
ATOM 735 C CA . ALA A 1 93 ? -11.543 -0.993 9.407 1.00 96.50 93 ALA A CA 1
ATOM 736 C C . ALA A 1 93 ? -12.035 -1.215 10.844 1.00 96.50 93 ALA A C 1
ATOM 738 O O . ALA A 1 93 ? -12.463 -0.282 11.530 1.00 96.50 93 ALA A O 1
ATOM 739 N N . TYR A 1 94 ? -11.948 -2.459 11.315 1.00 96.19 94 TYR A N 1
ATOM 740 C CA . TYR A 1 94 ? -12.205 -2.787 12.714 1.00 96.19 94 TYR A CA 1
ATOM 741 C C . TYR A 1 94 ? -10.970 -2.480 13.565 1.00 96.19 94 TYR A C 1
ATOM 743 O O . TYR A 1 94 ? -9.955 -3.164 13.479 1.00 96.19 94 TYR A O 1
ATOM 751 N N . SER A 1 95 ? -11.079 -1.459 14.409 1.00 95.44 95 SER A N 1
ATOM 752 C CA . SER A 1 95 ? -10.134 -1.180 15.487 1.00 95.44 95 SER A CA 1
ATOM 753 C C . SER A 1 95 ? -10.514 -2.029 16.695 1.00 95.44 95 SER A C 1
ATOM 755 O O . SER A 1 95 ? -11.547 -1.789 17.324 1.00 95.44 95 SER A O 1
ATOM 757 N N . CYS A 1 96 ? -9.729 -3.065 16.973 1.00 94.06 96 CYS A N 1
ATOM 758 C CA . CYS A 1 96 ? -9.986 -4.019 18.046 1.00 94.06 96 CYS A CA 1
ATOM 759 C C . CYS A 1 96 ? -9.038 -3.805 19.222 1.00 94.06 96 CYS A C 1
ATOM 761 O O . CYS A 1 96 ? -7.859 -3.571 19.005 1.00 94.06 96 CYS A O 1
ATOM 763 N N . SER A 1 97 ? -9.515 -3.961 20.455 1.00 92.75 97 SER A N 1
ATOM 764 C CA . SER A 1 97 ? -8.688 -4.001 21.665 1.00 92.75 97 SER A CA 1
ATOM 765 C C . SER A 1 97 ? -9.075 -5.182 22.556 1.00 92.75 97 SER A C 1
ATOM 767 O O . SER A 1 97 ? -10.199 -5.687 22.486 1.00 92.75 97 SER A O 1
ATOM 769 N N . LYS A 1 98 ? -8.146 -5.639 23.402 1.00 90.75 98 LYS A N 1
ATOM 770 C CA . LYS A 1 98 ? -8.430 -6.664 24.418 1.00 90.75 98 LYS A CA 1
ATOM 771 C C . LYS A 1 98 ? -9.495 -6.153 25.392 1.00 90.75 98 LYS A C 1
ATOM 773 O O . LYS A 1 98 ? -9.445 -5.002 25.831 1.00 90.75 98 LYS A O 1
ATOM 778 N N . ASN A 1 99 ? -10.462 -7.000 25.739 1.00 85.88 99 ASN A N 1
ATOM 779 C CA . ASN A 1 99 ? -11.442 -6.675 26.768 1.00 85.88 99 ASN A CA 1
ATOM 780 C C . ASN A 1 99 ? -10.753 -6.698 28.143 1.00 85.88 99 ASN A C 1
ATOM 782 O O . ASN A 1 99 ? -10.319 -7.745 28.617 1.00 85.88 99 ASN A O 1
ATOM 786 N N . THR A 1 100 ? -10.633 -5.533 28.777 1.00 70.75 100 THR A N 1
ATOM 787 C CA . THR A 1 100 ? -9.725 -5.289 29.914 1.00 70.75 100 THR A CA 1
ATOM 788 C C . THR A 1 100 ? -10.109 -5.979 31.226 1.00 70.75 100 THR A C 1
ATOM 790 O O . THR A 1 100 ? -9.404 -5.819 32.221 1.00 70.75 100 THR A O 1
ATOM 793 N N . SER A 1 101 ? -11.196 -6.756 31.257 1.00 68.31 101 SER A N 1
ATOM 794 C CA . SER A 1 101 ? -11.578 -7.564 32.420 1.00 68.31 101 SER A CA 1
ATOM 795 C C . SER A 1 101 ? -10.611 -8.721 32.697 1.00 68.31 101 SER A C 1
ATOM 797 O O . SER A 1 101 ? -10.528 -9.170 33.836 1.00 68.31 101 SER A O 1
ATOM 799 N N . GLU A 1 102 ? -9.880 -9.200 31.684 1.00 65.81 102 GLU A N 1
ATOM 800 C CA . GLU A 1 102 ? -9.004 -10.375 31.785 1.00 65.81 102 GLU A CA 1
ATOM 801 C C . GLU A 1 102 ? -7.660 -10.124 31.076 1.00 65.81 102 GLU A C 1
ATOM 803 O O . GLU A 1 102 ? -7.434 -10.552 29.945 1.00 65.81 102 GLU A O 1
ATOM 808 N N . ASN A 1 103 ? -6.733 -9.434 31.756 1.00 61.75 103 ASN A N 1
ATOM 809 C CA . ASN A 1 103 ? -5.348 -9.249 31.293 1.00 61.75 103 ASN A CA 1
ATOM 810 C C . ASN A 1 103 ? -4.541 -10.559 31.403 1.00 61.75 103 ASN A C 1
ATOM 812 O O . ASN A 1 103 ? -3.658 -10.703 32.250 1.00 61.75 103 ASN A O 1
ATOM 816 N N . LEU A 1 104 ? -4.860 -11.528 30.547 1.00 73.00 104 LEU A N 1
ATOM 817 C CA . LEU A 1 104 ? -4.188 -12.823 30.476 1.00 73.00 104 LEU A CA 1
ATOM 818 C C . LEU A 1 104 ? -3.068 -12.767 29.411 1.00 73.00 104 LEU A C 1
ATOM 820 O O . LEU A 1 104 ? -3.355 -12.540 28.232 1.00 73.00 104 LEU A O 1
ATOM 824 N N . PRO A 1 105 ? -1.785 -12.942 29.790 1.00 70.31 105 PRO A N 1
ATOM 825 C CA . PRO A 1 105 ? -0.631 -12.573 28.956 1.00 70.31 105 PRO A CA 1
ATOM 826 C C . PRO A 1 105 ? -0.351 -13.497 27.758 1.00 70.31 105 PRO A C 1
ATOM 828 O O . PRO A 1 105 ? 0.592 -13.249 27.014 1.00 70.31 105 PRO A O 1
ATOM 831 N N . TRP A 1 106 ? -1.139 -14.556 27.565 1.00 74.50 106 TRP A N 1
ATOM 832 C CA . TRP A 1 106 ? -0.980 -15.540 26.486 1.00 74.50 106 TRP A CA 1
ATOM 833 C C . TRP A 1 106 ? -1.924 -15.330 25.291 1.00 74.50 106 TRP A C 1
ATOM 835 O O . TRP A 1 106 ? -1.891 -16.127 24.356 1.00 74.50 106 TRP A O 1
ATOM 845 N N . TYR A 1 107 ? -2.769 -14.293 25.294 1.00 76.06 107 TYR A N 1
ATOM 846 C CA . TYR A 1 107 ? -3.633 -13.999 24.148 1.00 76.06 107 TYR A CA 1
ATOM 847 C C . TYR A 1 107 ? -2.913 -13.224 23.043 1.00 76.06 107 TYR A C 1
ATOM 849 O O . TYR A 1 107 ? -2.300 -12.176 23.286 1.00 76.06 107 TYR A O 1
ATOM 857 N N . GLU A 1 108 ? -3.083 -13.715 21.813 1.00 83.81 108 GLU A N 1
ATOM 858 C CA . GLU A 1 108 ? -2.687 -13.033 20.580 1.00 83.81 108 GLU A CA 1
ATOM 859 C C . GLU A 1 108 ? -3.247 -11.595 20.510 1.00 83.81 108 GLU A C 1
ATOM 861 O O . GLU A 1 108 ? -4.274 -11.290 21.130 1.00 83.81 108 GLU A O 1
ATOM 866 N N . PRO A 1 109 ? -2.597 -10.687 19.759 1.00 87.44 109 PRO A N 1
ATOM 867 C CA . PRO A 1 109 ? -3.128 -9.351 19.518 1.00 87.44 109 PRO A CA 1
ATOM 868 C C . PRO A 1 109 ? -4.515 -9.391 18.867 1.00 87.44 109 PRO A C 1
ATOM 870 O O . PRO A 1 109 ? -4.771 -10.169 17.944 1.00 87.44 109 PRO A O 1
ATOM 873 N N . CYS A 1 110 ? -5.403 -8.500 19.306 1.00 89.19 110 CYS A N 1
ATOM 874 C CA . CYS A 1 110 ? -6.718 -8.349 18.693 1.00 89.19 110 CYS A CA 1
ATOM 875 C C . CYS A 1 110 ? -6.598 -7.687 17.309 1.00 89.19 110 CYS A C 1
ATOM 877 O O . CYS A 1 110 ? -6.250 -6.509 17.213 1.00 89.19 110 CYS A O 1
ATOM 879 N N . THR A 1 111 ? -6.921 -8.426 16.247 1.00 89.19 111 THR A N 1
ATOM 880 C CA . THR A 1 111 ? -6.914 -7.977 14.841 1.00 89.19 111 THR A CA 1
ATOM 881 C C . THR A 1 111 ? -8.271 -8.106 14.144 1.00 89.19 111 THR A C 1
ATOM 883 O O . THR A 1 111 ? -8.451 -7.547 13.062 1.00 89.19 111 THR A O 1
ATOM 886 N N . SER A 1 112 ? -9.231 -8.838 14.727 1.00 88.19 112 SER A N 1
ATOM 887 C CA . SER A 1 112 ? -10.494 -9.183 14.065 1.00 88.19 112 SER A CA 1
ATOM 888 C C . SER A 1 112 ? -11.695 -9.215 15.026 1.00 88.19 112 SER A C 1
ATOM 890 O O . SER A 1 112 ? -11.568 -9.736 16.134 1.00 88.19 112 SER A O 1
ATOM 892 N N . PRO A 1 113 ? -12.899 -8.765 14.607 1.00 88.00 113 PRO A N 1
ATOM 893 C CA . PRO A 1 113 ? -14.130 -8.872 15.404 1.00 88.00 113 PRO A CA 1
ATOM 894 C C . PRO A 1 113 ? -14.615 -10.307 15.644 1.00 88.00 113 PRO A C 1
ATOM 896 O O . PRO A 1 113 ? -15.552 -10.503 16.411 1.00 88.00 113 PRO A O 1
ATOM 899 N N . LEU A 1 114 ? -14.002 -11.304 14.997 1.00 88.31 114 LEU A N 1
ATOM 900 C CA . LEU A 1 114 ? -14.297 -12.722 15.215 1.00 88.31 114 LEU A CA 1
ATOM 901 C C . LEU A 1 114 ? -13.483 -13.341 16.366 1.00 88.31 114 LEU A C 1
ATOM 903 O O . LEU A 1 114 ? -13.775 -14.463 16.774 1.00 88.31 114 LEU A O 1
ATOM 907 N N . GLN A 1 115 ? -12.466 -12.645 16.887 1.00 87.56 115 GLN A N 1
ATOM 908 C CA . GLN A 1 115 ? -11.685 -13.131 18.024 1.00 87.56 115 GLN A CA 1
ATOM 909 C C . GLN A 1 115 ? -12.474 -12.963 19.330 1.00 87.56 115 GLN A C 1
ATOM 911 O O . GLN A 1 115 ? -12.910 -11.866 19.688 1.00 87.56 115 GLN A O 1
ATOM 916 N N . LEU A 1 116 ? -12.622 -14.064 20.069 1.00 88.12 116 LEU A N 1
ATOM 917 C CA . LEU A 1 116 ? -13.150 -14.055 21.432 1.00 88.12 116 LEU A CA 1
ATOM 918 C C . LEU A 1 116 ? -12.308 -13.127 22.325 1.00 88.12 116 LEU A C 1
ATOM 920 O O . LEU A 1 116 ? -11.102 -12.997 22.139 1.00 88.12 116 LEU A O 1
ATOM 924 N N . HIS A 1 117 ? -12.952 -12.490 23.305 1.00 88.44 117 HIS A N 1
ATOM 925 C CA . HIS A 1 117 ? -12.347 -11.520 24.235 1.00 88.44 117 HIS A CA 1
ATOM 926 C C . HIS A 1 117 ? -11.818 -10.211 23.601 1.00 88.44 117 HIS A C 1
ATOM 928 O O . HIS A 1 117 ? -11.310 -9.355 24.327 1.00 88.44 117 HIS A O 1
ATOM 934 N N . CYS A 1 118 ? -12.005 -9.984 22.297 1.00 90.31 118 CYS A N 1
ATOM 935 C CA . CYS A 1 118 ? -11.716 -8.703 21.649 1.00 90.31 118 CYS A CA 1
ATOM 936 C C . CYS A 1 118 ? -12.968 -7.812 21.570 1.00 90.31 118 CYS A C 1
ATOM 938 O O . CYS A 1 118 ? -14.048 -8.248 21.172 1.00 90.31 118 CYS A O 1
ATOM 940 N N . LYS A 1 119 ? -12.822 -6.527 21.909 1.00 93.69 119 LYS A N 1
ATOM 941 C CA . LYS A 1 119 ? -13.829 -5.487 21.668 1.00 93.69 119 LYS A CA 1
ATOM 942 C C . LYS A 1 119 ? -13.418 -4.690 20.437 1.00 93.69 119 LYS A C 1
ATOM 944 O O . LYS A 1 119 ? -12.386 -4.029 20.457 1.00 93.69 119 LYS A O 1
ATOM 949 N N . CYS A 1 120 ? -14.235 -4.716 19.390 1.00 94.25 120 CYS A N 1
ATOM 950 C CA . CYS A 1 120 ? -13.937 -4.026 18.137 1.00 94.25 120 CYS A CA 1
ATOM 951 C C . CYS A 1 120 ? -14.916 -2.891 17.844 1.00 94.25 120 CYS A C 1
ATOM 953 O O . CYS A 1 120 ? -16.121 -3.016 18.059 1.00 94.25 120 CYS A O 1
ATOM 955 N N . LEU A 1 121 ? -14.388 -1.794 17.310 1.00 95.38 121 LEU A N 1
ATOM 956 C CA . LEU A 1 121 ? -15.137 -0.657 16.790 1.00 95.38 121 LEU A CA 1
ATOM 957 C C . LEU A 1 121 ? -14.861 -0.537 15.292 1.00 95.38 121 LEU A C 1
ATOM 959 O O . LEU A 1 121 ? -13.708 -0.561 14.871 1.00 95.38 121 LEU A O 1
ATOM 963 N N . PHE A 1 122 ? -15.909 -0.393 14.485 1.00 95.62 122 PHE A N 1
ATOM 964 C CA . PHE A 1 122 ? -15.753 -0.091 13.065 1.00 95.62 122 PHE A CA 1
ATOM 965 C C . PHE A 1 122 ? -15.509 1.413 12.913 1.00 95.62 122 PHE A C 1
ATOM 967 O O . PHE A 1 122 ? -16.400 2.217 13.192 1.00 95.62 122 PHE A O 1
ATOM 974 N N . LEU A 1 123 ? -14.286 1.794 12.547 1.00 96.25 123 LEU A N 1
ATOM 975 C CA . LEU A 1 123 ? -13.839 3.187 12.499 1.00 96.25 123 LEU A CA 1
ATOM 976 C C . LEU A 1 123 ? -13.498 3.601 11.068 1.00 96.25 123 LEU A C 1
ATOM 978 O O . LEU A 1 123 ? -13.068 2.786 10.253 1.00 96.25 123 LEU A O 1
ATOM 982 N N . THR A 1 124 ? -13.672 4.893 10.782 1.00 96.38 124 THR A N 1
ATOM 983 C CA . THR A 1 124 ? -13.179 5.517 9.548 1.00 96.38 124 THR A CA 1
ATOM 984 C C . THR A 1 124 ? -11.835 6.171 9.833 1.00 96.38 124 THR A C 1
ATOM 986 O O . THR A 1 124 ? -11.727 7.007 10.734 1.00 96.38 124 THR A O 1
ATOM 989 N N . PHE A 1 125 ? -10.830 5.778 9.063 1.00 96.50 125 PHE A N 1
ATOM 990 C CA . PHE A 1 125 ? -9.458 6.254 9.137 1.00 96.50 125 PHE A CA 1
ATOM 991 C C . PHE A 1 125 ? -9.118 7.104 7.912 1.00 96.50 125 PHE A C 1
ATOM 993 O O . PHE A 1 125 ? -9.710 6.936 6.843 1.00 96.50 125 PHE A O 1
ATOM 1000 N N . VAL A 1 126 ? -8.112 7.965 8.051 1.00 96.62 126 VAL A N 1
ATOM 1001 C CA . VAL A 1 126 ? -7.407 8.594 6.928 1.00 96.62 126 VAL A CA 1
ATOM 1002 C C . VAL A 1 126 ? -5.911 8.414 7.150 1.00 96.62 126 VAL A C 1
ATOM 1004 O O . VAL A 1 126 ? -5.389 8.871 8.165 1.00 96.62 126 VAL A O 1
ATOM 1007 N N . ALA A 1 127 ? -5.228 7.754 6.218 1.00 96.62 127 ALA A N 1
ATOM 1008 C CA . ALA A 1 127 ? -3.770 7.719 6.169 1.00 96.62 127 ALA A CA 1
ATOM 1009 C C . ALA A 1 127 ? -3.252 8.795 5.212 1.00 96.62 127 ALA A C 1
ATOM 1011 O O . ALA A 1 127 ? -3.834 8.999 4.148 1.00 96.62 127 ALA A O 1
ATOM 1012 N N . ILE A 1 128 ? -2.158 9.460 5.580 1.00 95.62 128 ILE A N 1
ATOM 1013 C CA . ILE A 1 128 ? -1.488 10.485 4.774 1.00 95.62 128 ILE A CA 1
ATOM 1014 C C . ILE A 1 128 ? -0.000 10.147 4.702 1.00 95.62 128 ILE A C 1
ATOM 1016 O O . ILE A 1 128 ? 0.661 10.053 5.737 1.00 95.62 128 ILE A O 1
ATOM 1020 N N . ALA A 1 129 ? 0.514 9.973 3.487 1.00 94.88 129 ALA A N 1
ATOM 1021 C CA . ALA A 1 129 ? 1.935 9.785 3.215 1.00 94.88 129 ALA A CA 1
ATOM 1022 C C . ALA A 1 129 ? 2.647 11.149 3.192 1.00 94.88 129 ALA A C 1
ATOM 1024 O O . ALA A 1 129 ? 2.204 12.060 2.490 1.00 94.88 129 ALA A O 1
ATOM 1025 N N . ASP A 1 130 ? 3.751 11.292 3.931 1.00 91.88 130 ASP A N 1
ATOM 1026 C CA . ASP A 1 130 ? 4.572 12.514 3.968 1.00 91.88 130 ASP A CA 1
ATOM 1027 C C . ASP A 1 130 ? 6.002 12.239 3.453 1.00 91.88 130 ASP A C 1
ATOM 1029 O O . ASP A 1 130 ? 6.681 11.297 3.879 1.00 91.88 130 ASP A O 1
ATOM 1033 N N . GLU A 1 131 ? 6.475 13.059 2.508 1.00 90.25 131 GLU A N 1
ATOM 1034 C CA . GLU A 1 131 ? 7.829 12.946 1.952 1.00 90.25 131 GLU A CA 1
ATOM 1035 C C . GLU A 1 131 ? 8.907 13.416 2.943 1.00 90.25 131 GLU A C 1
ATOM 1037 O O . GLU A 1 131 ? 10.005 12.867 2.932 1.00 90.25 131 GLU A O 1
ATOM 1042 N N . GLU A 1 132 ? 8.629 14.392 3.811 1.00 88.31 132 GLU A N 1
ATOM 1043 C CA . GLU A 1 132 ? 9.635 15.005 4.700 1.00 88.31 132 GLU A CA 1
ATOM 1044 C C . GLU A 1 132 ? 9.377 14.755 6.194 1.00 88.31 132 GLU A C 1
ATOM 1046 O O . GLU A 1 132 ? 10.309 14.731 7.014 1.00 88.31 132 GLU A O 1
ATOM 1051 N N . GLY A 1 133 ? 8.104 14.618 6.557 1.00 89.75 133 GLY A N 1
ATOM 1052 C CA . GLY A 1 133 ? 7.617 14.294 7.891 1.00 89.75 133 GLY A CA 1
ATOM 1053 C C . GLY A 1 133 ? 7.407 12.790 8.113 1.00 89.75 133 GLY A C 1
ATOM 1054 O O . GLY A 1 133 ? 7.722 11.979 7.243 1.00 89.75 133 GLY A O 1
ATOM 1055 N N . PRO A 1 134 ? 6.907 12.410 9.301 1.00 93.06 134 PRO A N 1
ATOM 1056 C CA . PRO A 1 134 ? 6.280 11.109 9.510 1.00 93.06 134 PRO A CA 1
ATOM 1057 C C . PRO A 1 134 ? 4.940 11.034 8.767 1.00 93.06 134 PRO A C 1
ATOM 1059 O O . PRO A 1 134 ? 4.172 11.998 8.805 1.00 93.06 134 PRO A O 1
ATOM 1062 N N . SER A 1 135 ? 4.609 9.887 8.169 1.00 94.56 135 SER A N 1
ATOM 1063 C CA . SER A 1 135 ? 3.238 9.637 7.699 1.00 94.56 135 SER A CA 1
ATOM 1064 C C . SER A 1 135 ? 2.264 9.634 8.882 1.00 94.56 135 SER A C 1
ATOM 1066 O O . SER A 1 135 ? 2.626 9.275 10.008 1.00 94.56 135 SER A O 1
ATOM 1068 N N . GLN A 1 136 ? 1.012 10.015 8.645 1.00 95.62 136 GLN A N 1
ATOM 1069 C CA . GLN A 1 136 ? 0.031 10.239 9.709 1.00 95.62 136 GLN A CA 1
ATOM 1070 C C . GLN A 1 136 ? -1.239 9.421 9.497 1.00 95.62 136 GLN A C 1
ATOM 1072 O O . GLN A 1 136 ? -1.763 9.344 8.388 1.00 95.62 136 GLN A O 1
ATOM 1077 N N . ILE A 1 137 ? -1.756 8.845 10.582 1.00 97.19 137 ILE A N 1
ATOM 1078 C CA . ILE A 1 137 ? -3.058 8.181 10.644 1.00 97.19 137 ILE A CA 1
ATOM 1079 C C . ILE A 1 137 ? -3.991 9.038 11.490 1.00 97.19 137 ILE A C 1
ATOM 1081 O O . ILE A 1 137 ? -3.695 9.338 12.648 1.00 97.19 137 ILE A O 1
ATOM 1085 N N . PHE A 1 138 ? -5.144 9.379 10.930 1.00 96.19 138 PHE A N 1
ATOM 1086 C CA . PHE A 1 138 ? -6.240 10.068 11.599 1.00 96.19 138 PHE A CA 1
ATOM 1087 C C . PHE A 1 138 ? -7.445 9.137 11.744 1.00 96.19 138 PHE A C 1
ATOM 1089 O O . PHE A 1 138 ? -7.639 8.236 10.928 1.00 96.19 138 PHE A O 1
ATOM 1096 N N . ILE A 1 139 ? -8.283 9.392 12.749 1.00 95.94 139 ILE A N 1
ATOM 1097 C CA . ILE A 1 139 ? -9.605 8.774 12.913 1.00 95.94 139 ILE A CA 1
ATOM 1098 C C . ILE A 1 139 ? -10.675 9.866 12.844 1.00 95.94 139 ILE A C 1
ATOM 1100 O O . ILE A 1 139 ? -10.515 10.952 13.406 1.00 95.94 139 ILE A O 1
ATOM 1104 N N . TRP A 1 140 ? -11.788 9.568 12.177 1.00 94.75 140 TRP A N 1
ATOM 1105 C CA . TRP A 1 140 ? -12.979 10.416 12.172 1.00 94.75 140 TRP A CA 1
ATOM 1106 C C . TRP A 1 140 ? -13.721 10.348 13.512 1.00 94.75 140 TRP A C 1
ATOM 1108 O O . TRP A 1 140 ? -14.252 9.301 13.892 1.00 94.75 140 TRP A O 1
ATOM 1118 N N . ASN A 1 141 ? -13.803 11.477 14.214 1.00 91.88 141 ASN A N 1
ATOM 1119 C CA . ASN A 1 141 ? -14.623 11.627 15.409 1.00 91.88 141 ASN A CA 1
ATOM 1120 C C . ASN A 1 141 ? -16.011 12.150 15.013 1.00 91.88 141 ASN A C 1
ATOM 1122 O O . ASN A 1 141 ? -16.210 13.353 14.846 1.00 91.88 141 ASN A O 1
ATOM 1126 N N . SER A 1 142 ? -16.984 11.246 14.887 1.00 90.31 142 SER A N 1
ATOM 1127 C CA . SER A 1 142 ? -18.354 11.582 14.472 1.00 90.31 142 SER A CA 1
ATOM 1128 C C . SER A 1 142 ? -19.074 12.553 15.415 1.00 90.31 142 SER A C 1
ATOM 1130 O O . SER A 1 142 ? -19.855 13.375 14.942 1.00 90.31 142 SER A O 1
ATOM 1132 N N . SER A 1 143 ? -18.792 12.505 16.723 1.00 92.75 143 SER A N 1
ATOM 1133 C CA . SER A 1 143 ? -19.401 13.393 17.726 1.00 92.75 143 SER A CA 1
ATOM 1134 C C . SER A 1 143 ? -18.935 14.843 17.603 1.00 92.75 143 SER A C 1
ATOM 1136 O O . SER A 1 143 ? -19.682 15.757 17.940 1.00 92.75 143 SER A O 1
ATOM 1138 N N . LYS A 1 144 ? -17.698 15.054 17.144 1.00 89.88 144 LYS A N 1
ATOM 1139 C CA . LYS A 1 144 ? -17.108 16.384 16.939 1.00 89.88 144 LYS A CA 1
ATOM 1140 C C . LYS A 1 144 ? -17.090 16.842 15.480 1.00 89.88 144 LYS A C 1
ATOM 1142 O O . LYS A 1 144 ? -16.826 18.009 15.224 1.00 89.88 144 LYS A O 1
ATOM 1147 N N . GLN A 1 145 ? -17.347 15.929 14.546 1.00 88.19 145 GLN A N 1
ATOM 1148 C CA . GLN A 1 145 ? -17.210 16.139 13.105 1.00 88.19 145 GLN A CA 1
ATOM 1149 C C . GLN A 1 145 ? -15.794 16.590 12.685 1.00 88.19 145 GLN A C 1
ATOM 1151 O O . GLN A 1 145 ? -15.640 17.383 11.759 1.00 88.19 145 GLN A O 1
ATOM 1156 N N . GLU A 1 146 ? -14.754 16.048 13.334 1.00 88.00 146 GLU A N 1
ATOM 1157 C CA . GLU A 1 146 ? -13.342 16.363 13.057 1.00 88.00 146 GLU A CA 1
ATOM 1158 C C . GLU A 1 146 ? -12.495 15.097 12.814 1.00 88.00 146 GLU A C 1
ATOM 1160 O O . GLU A 1 146 ? -12.797 14.015 13.329 1.00 88.00 146 GLU A O 1
ATOM 1165 N N . LEU A 1 147 ? -11.403 15.232 12.053 1.00 89.25 147 LEU A N 1
ATOM 1166 C CA . LEU A 1 147 ? -10.327 14.235 12.017 1.00 89.25 147 LEU A CA 1
ATOM 1167 C C . LEU A 1 147 ? -9.388 14.489 13.196 1.00 89.25 147 LEU A C 1
ATOM 1169 O O . LEU A 1 147 ? -8.850 15.590 13.325 1.00 89.25 147 LEU A O 1
ATOM 1173 N N . VAL A 1 148 ? -9.159 13.461 14.011 1.00 93.62 148 VAL A N 1
ATOM 1174 C CA . VAL A 1 148 ? -8.238 13.486 15.154 1.00 93.62 148 VAL A CA 1
ATOM 1175 C C . VAL A 1 148 ? -7.001 12.664 14.809 1.00 93.62 148 VAL A C 1
ATOM 1177 O O . VAL A 1 148 ? -7.132 11.531 14.343 1.00 93.62 148 VAL A O 1
ATOM 1180 N N . LEU A 1 149 ? -5.804 13.218 15.033 1.00 94.62 149 LEU A N 1
ATOM 1181 C CA . LEU A 1 149 ? -4.547 12.486 14.860 1.00 94.62 149 LEU A CA 1
ATOM 1182 C C . LEU A 1 149 ? -4.519 11.293 15.823 1.00 94.62 149 LEU A C 1
ATOM 1184 O O . LEU A 1 149 ? -4.606 11.466 17.037 1.00 94.62 149 LEU A O 1
ATOM 1188 N N . HIS A 1 150 ? -4.391 10.092 15.267 1.00 96.19 150 HIS A N 1
ATOM 1189 C CA . HIS A 1 150 ? -4.391 8.830 16.006 1.00 96.19 150 HIS A CA 1
ATOM 1190 C C . HIS A 1 150 ? -2.978 8.270 16.177 1.00 96.19 150 HIS A C 1
ATOM 1192 O O . HIS A 1 150 ? -2.602 7.836 17.264 1.00 96.19 150 HIS A O 1
ATOM 1198 N N . GLN A 1 151 ? -2.171 8.309 15.115 1.00 97.38 151 GLN A N 1
ATOM 1199 C CA . GLN A 1 151 ? -0.823 7.747 15.118 1.00 97.38 151 GLN A CA 1
ATOM 1200 C C . GLN A 1 151 ? 0.086 8.484 14.127 1.00 97.38 151 GLN A C 1
ATOM 1202 O O . GLN A 1 151 ? -0.336 8.823 13.025 1.00 97.38 151 GLN A O 1
ATOM 1207 N N . ASN A 1 152 ? 1.354 8.679 14.497 1.00 96.44 152 ASN A N 1
ATOM 1208 C CA . ASN A 1 152 ? 2.421 8.993 13.544 1.00 96.44 152 ASN A CA 1
ATOM 1209 C C . ASN A 1 152 ? 3.194 7.702 13.245 1.00 96.44 152 ASN A C 1
ATOM 1211 O O . ASN A 1 152 ? 3.592 6.993 14.175 1.00 96.44 152 ASN A O 1
ATOM 1215 N N . LEU A 1 153 ? 3.425 7.412 11.970 1.00 95.50 153 LEU A N 1
ATOM 1216 C CA . LEU A 1 153 ? 4.268 6.310 11.517 1.00 95.50 153 LEU A CA 1
ATOM 1217 C C . LEU A 1 153 ? 5.712 6.815 11.368 1.00 95.50 153 LEU A C 1
ATOM 1219 O O . LEU A 1 153 ? 5.949 7.987 11.085 1.00 95.50 153 LEU A O 1
ATOM 1223 N N . LYS A 1 154 ? 6.700 5.973 11.689 1.00 89.38 154 LYS A N 1
ATOM 1224 C CA . LYS A 1 154 ? 8.085 6.437 11.929 1.00 89.38 154 LYS A CA 1
ATOM 1225 C C . LYS A 1 154 ? 8.907 6.641 10.654 1.00 89.38 154 LYS A C 1
ATOM 1227 O O . LYS A 1 154 ? 9.996 7.214 10.735 1.00 89.38 154 LYS A O 1
ATOM 1232 N N . GLU A 1 155 ? 8.444 6.135 9.515 1.00 87.75 155 GLU A N 1
ATOM 1233 C CA . GLU A 1 155 ? 9.117 6.315 8.235 1.00 87.75 155 GLU A CA 1
ATOM 1234 C C . GLU A 1 155 ? 9.028 7.756 7.729 1.00 87.75 155 GLU A C 1
ATOM 1236 O O . GLU A 1 155 ? 8.265 8.574 8.232 1.00 87.75 155 GLU A O 1
ATOM 1241 N N . LYS A 1 156 ? 9.848 8.059 6.725 1.00 90.31 156 LYS A N 1
ATOM 1242 C CA . LYS A 1 156 ? 9.830 9.319 5.984 1.00 90.31 156 LYS A CA 1
ATOM 1243 C C . LYS A 1 156 ? 10.170 9.028 4.526 1.00 90.31 156 LYS A C 1
ATOM 1245 O O . LYS A 1 156 ? 10.724 7.965 4.232 1.00 90.31 156 LYS A O 1
ATOM 1250 N N . GLY A 1 157 ? 9.916 9.980 3.634 1.00 92.06 157 GLY A N 1
ATOM 1251 C CA . GLY A 1 157 ? 10.087 9.776 2.194 1.00 92.06 157 GLY A CA 1
ATOM 1252 C C . GLY A 1 157 ? 8.911 9.040 1.556 1.00 92.06 157 GLY A C 1
ATOM 1253 O O . GLY A 1 157 ? 9.055 8.526 0.441 1.00 92.06 157 GLY A O 1
ATOM 1254 N N . ALA A 1 158 ? 7.772 8.984 2.256 1.00 95.31 158 ALA A N 1
ATOM 1255 C CA . ALA A 1 158 ? 6.563 8.325 1.800 1.00 95.31 158 ALA A CA 1
ATOM 1256 C C . ALA A 1 158 ? 5.970 9.060 0.596 1.00 95.31 158 ALA A C 1
ATOM 1258 O O . ALA A 1 158 ? 5.988 10.291 0.491 1.00 95.31 158 ALA A O 1
ATOM 1259 N N . ARG A 1 159 ? 5.500 8.267 -0.363 1.00 94.94 159 ARG A N 1
ATOM 1260 C CA . ARG A 1 159 ? 5.048 8.722 -1.684 1.00 94.94 159 ARG A CA 1
ATOM 1261 C C . ARG A 1 159 ? 3.625 8.334 -2.001 1.00 94.94 159 ARG A C 1
ATOM 1263 O O . ARG A 1 159 ? 2.962 9.073 -2.716 1.00 94.94 159 ARG A O 1
ATOM 1270 N N . SER A 1 160 ? 3.213 7.168 -1.522 1.00 96.69 160 SER A N 1
ATOM 1271 C CA . SER A 1 160 ? 1.873 6.647 -1.717 1.00 96.69 160 SER A CA 1
ATOM 1272 C C . SER A 1 160 ? 1.532 5.634 -0.636 1.00 96.69 160 SER A C 1
ATOM 1274 O O . SER A 1 160 ? 2.426 4.988 -0.072 1.00 96.69 160 SER A O 1
ATOM 1276 N N . VAL A 1 161 ? 0.242 5.531 -0.336 1.00 97.31 161 VAL A N 1
ATOM 1277 C CA . VAL A 1 161 ? -0.304 4.679 0.716 1.00 97.31 161 VAL A CA 1
ATOM 1278 C C . VAL A 1 161 ? -1.530 3.929 0.203 1.00 97.31 161 VAL A C 1
ATOM 1280 O O . VAL A 1 161 ? -2.440 4.531 -0.358 1.00 97.31 161 VAL A O 1
ATOM 1283 N N . VAL A 1 162 ? -1.574 2.612 0.430 1.00 98.19 162 VAL A N 1
ATOM 1284 C CA . VAL A 1 162 ? -2.756 1.798 0.127 1.00 98.19 162 VAL A CA 1
ATOM 1285 C C . VAL A 1 162 ? -3.132 0.873 1.281 1.00 98.19 162 VAL A C 1
ATOM 1287 O O . VAL A 1 162 ? -2.340 0.073 1.781 1.00 98.19 162 VAL A O 1
ATOM 1290 N N . PHE A 1 163 ? -4.382 0.991 1.698 1.00 98.31 163 PHE A N 1
ATOM 1291 C CA . PHE A 1 163 ? -5.085 0.117 2.613 1.00 98.31 163 PHE A CA 1
ATOM 1292 C C . PHE A 1 163 ? -5.618 -1.099 1.870 1.00 98.31 163 PHE A C 1
ATOM 1294 O O . PHE A 1 163 ? -6.174 -0.982 0.774 1.00 98.31 163 PHE A O 1
ATOM 1301 N N . PHE A 1 164 ? -5.518 -2.260 2.504 1.00 97.88 164 PHE A N 1
ATOM 1302 C CA . PHE A 1 164 ? -6.114 -3.482 1.994 1.00 97.88 164 PHE A CA 1
ATOM 1303 C C . PHE A 1 164 ? -6.482 -4.451 3.113 1.00 97.88 164 PHE A C 1
ATOM 1305 O O . PHE A 1 164 ? -5.922 -4.417 4.207 1.00 97.88 164 PHE A O 1
ATOM 1312 N N . SER A 1 165 ? -7.405 -5.361 2.808 1.00 96.56 165 SER A N 1
ATOM 1313 C CA . SER A 1 165 ? -7.791 -6.444 3.710 1.00 96.56 165 SER A CA 1
ATOM 1314 C C . SER A 1 165 ? -7.460 -7.795 3.089 1.00 96.56 165 SER A C 1
ATOM 1316 O O . SER A 1 165 ? -7.793 -8.048 1.928 1.00 96.56 165 SER A O 1
ATOM 1318 N N . ALA A 1 166 ? -6.840 -8.671 3.876 1.00 94.88 166 ALA A N 1
ATOM 1319 C CA . ALA A 1 166 ? -6.515 -10.044 3.500 1.00 94.88 166 ALA A CA 1
ATOM 1320 C C . ALA A 1 166 ? -6.741 -10.970 4.701 1.00 94.88 166 ALA A C 1
ATOM 1322 O O . ALA A 1 166 ? -6.385 -10.616 5.822 1.00 94.88 166 ALA A O 1
ATOM 1323 N N . LYS A 1 167 ? -7.364 -12.138 4.485 1.00 89.81 167 LYS A N 1
ATOM 1324 C CA . LYS A 1 167 ? -7.641 -13.150 5.532 1.00 89.81 167 LYS A CA 1
ATOM 1325 C C . LYS A 1 167 ? -8.132 -12.544 6.866 1.00 89.81 167 LYS A C 1
ATOM 1327 O O . LYS A 1 167 ? -7.520 -12.744 7.912 1.00 89.81 167 LYS A O 1
ATOM 1332 N N . ASN A 1 168 ? -9.211 -11.756 6.819 1.00 90.00 168 ASN A N 1
ATOM 1333 C CA . ASN A 1 168 ? -9.834 -11.056 7.962 1.00 90.00 168 ASN A CA 1
ATOM 1334 C C . ASN A 1 168 ? -8.956 -10.042 8.726 1.00 90.00 168 ASN A C 1
ATOM 1336 O O . ASN A 1 168 ? -9.386 -9.537 9.762 1.00 90.00 168 ASN A O 1
ATOM 1340 N N . ASN A 1 169 ? -7.768 -9.712 8.218 1.00 94.56 169 ASN A N 1
ATOM 1341 C CA . ASN A 1 169 ? -6.868 -8.712 8.780 1.00 94.56 169 ASN A CA 1
ATOM 1342 C C . ASN A 1 169 ? -6.848 -7.452 7.907 1.00 94.56 169 ASN A C 1
ATOM 1344 O O . ASN A 1 169 ? -7.096 -7.514 6.701 1.00 94.56 169 ASN A O 1
ATOM 1348 N N . SER A 1 170 ? -6.557 -6.314 8.537 1.00 97.31 170 SER A N 1
ATOM 1349 C CA . SER A 1 170 ? -6.493 -4.990 7.909 1.00 97.31 170 SER A CA 1
ATOM 1350 C C . SER A 1 170 ? -5.045 -4.507 7.848 1.00 97.31 170 SER A C 1
ATOM 1352 O O . SER A 1 170 ? -4.343 -4.540 8.861 1.00 97.31 170 SER A O 1
ATOM 1354 N N . TYR A 1 171 ? -4.609 -4.049 6.677 1.00 98.25 171 TYR A N 1
ATOM 1355 C CA . TYR A 1 171 ? -3.221 -3.697 6.381 1.00 98.25 171 TYR A CA 1
ATOM 1356 C C . TYR A 1 171 ? -3.108 -2.334 5.709 1.00 98.25 171 TYR A C 1
ATOM 1358 O O . TYR A 1 171 ? -4.046 -1.856 5.074 1.00 98.25 171 TYR A O 1
ATOM 1366 N N . LEU A 1 172 ? -1.924 -1.739 5.814 1.00 98.31 172 LEU A N 1
ATOM 1367 C CA . LEU A 1 172 ? -1.567 -0.484 5.167 1.00 98.31 172 LEU A CA 1
ATOM 1368 C C . LEU A 1 172 ? -0.152 -0.606 4.593 1.00 98.31 172 LEU A C 1
ATOM 1370 O O . LEU A 1 172 ? 0.818 -0.698 5.344 1.00 98.31 172 LEU A O 1
ATOM 1374 N N . ALA A 1 173 ? -0.021 -0.629 3.270 1.00 98.25 173 ALA A N 1
ATOM 1375 C CA . ALA A 1 173 ? 1.272 -0.551 2.601 1.00 98.25 173 ALA A CA 1
ATOM 1376 C C . ALA A 1 173 ? 1.620 0.914 2.322 1.00 98.25 173 ALA A C 1
ATOM 1378 O O . ALA A 1 173 ? 0.818 1.645 1.743 1.00 98.25 173 ALA A O 1
ATOM 1379 N N . ILE A 1 174 ? 2.825 1.330 2.709 1.00 97.88 174 ILE A N 1
ATOM 1380 C CA . ILE A 1 174 ? 3.368 2.663 2.433 1.00 97.88 174 ILE A CA 1
ATOM 1381 C C . ILE A 1 174 ? 4.648 2.494 1.633 1.00 97.88 174 ILE A C 1
ATOM 1383 O O . ILE A 1 174 ? 5.603 1.860 2.097 1.00 97.88 174 ILE A O 1
ATOM 1387 N N . VAL A 1 175 ? 4.669 3.078 0.434 1.00 96.62 175 VAL A N 1
ATOM 1388 C CA . VAL A 1 175 ? 5.866 3.093 -0.406 1.00 96.62 175 VAL A CA 1
ATOM 1389 C C . VAL A 1 175 ? 6.643 4.384 -0.245 1.00 96.62 175 VAL A C 1
ATOM 1391 O O . VAL A 1 175 ? 6.117 5.488 -0.394 1.00 96.62 175 VAL A O 1
ATOM 1394 N N . ASN A 1 176 ? 7.933 4.219 0.019 1.00 94.44 176 ASN A N 1
ATOM 1395 C CA . ASN A 1 176 ? 8.891 5.298 0.133 1.00 94.44 176 ASN A CA 1
ATOM 1396 C C . ASN A 1 176 ? 9.626 5.461 -1.198 1.00 94.44 176 ASN A C 1
ATOM 1398 O O . ASN A 1 176 ? 10.200 4.506 -1.735 1.00 94.44 176 ASN A O 1
ATOM 1402 N N . GLY A 1 177 ? 9.614 6.680 -1.733 1.00 90.94 177 GLY A N 1
ATOM 1403 C CA . GLY A 1 177 ? 10.333 7.005 -2.964 1.00 90.94 177 GLY A CA 1
ATOM 1404 C C . GLY A 1 177 ? 11.810 7.285 -2.736 1.00 90.94 177 GLY A C 1
ATOM 1405 O O . GLY A 1 177 ? 12.618 7.086 -3.641 1.00 90.94 177 GLY A O 1
ATOM 1406 N N . TYR A 1 178 ? 12.160 7.760 -1.540 1.00 86.50 178 TYR A N 1
ATOM 1407 C CA . TYR A 1 178 ? 13.507 8.203 -1.202 1.00 86.50 178 TYR A CA 1
ATOM 1408 C C . TYR A 1 178 ? 13.828 7.869 0.258 1.00 86.50 178 TYR A C 1
ATOM 1410 O O . TYR A 1 178 ? 13.013 8.083 1.149 1.00 86.50 178 TYR A O 1
ATOM 1418 N N . SER A 1 179 ? 15.039 7.381 0.517 1.00 86.38 179 SER A N 1
ATOM 1419 C CA . SER A 1 179 ? 15.669 7.511 1.834 1.00 86.38 179 SER A CA 1
ATOM 1420 C C . SER A 1 179 ? 16.021 8.988 2.042 1.00 86.38 179 SER A C 1
ATOM 1422 O O . SER A 1 179 ? 16.445 9.624 1.081 1.00 86.38 179 SER A O 1
ATOM 1424 N N . ILE A 1 180 ? 15.838 9.542 3.249 1.00 82.44 180 ILE A N 1
ATOM 1425 C CA . ILE A 1 180 ? 16.182 10.951 3.551 1.00 82.44 180 ILE A CA 1
ATOM 1426 C C . ILE A 1 180 ? 17.634 11.108 4.021 1.00 82.44 180 ILE A C 1
ATOM 1428 O O . ILE A 1 180 ? 18.283 12.095 3.680 1.00 82.44 180 ILE A O 1
ATOM 1432 N N . ASP A 1 181 ? 18.162 10.138 4.770 1.00 80.75 181 ASP A N 1
ATOM 1433 C CA . ASP A 1 181 ? 19.539 10.151 5.271 1.00 80.75 181 ASP A CA 1
ATOM 1434 C C . ASP A 1 181 ? 20.262 8.834 4.919 1.00 80.75 181 ASP A C 1
ATOM 1436 O O . ASP A 1 181 ? 20.063 7.815 5.590 1.00 80.75 181 ASP A O 1
ATOM 1440 N N . PRO A 1 182 ? 21.091 8.811 3.857 1.00 81.75 182 PRO A N 1
ATOM 1441 C CA . PRO A 1 182 ? 21.309 9.881 2.872 1.00 81.75 182 PRO A CA 1
ATOM 1442 C C . PRO A 1 182 ? 20.131 10.039 1.895 1.00 81.75 182 PRO A C 1
ATOM 1444 O O . PRO A 1 182 ? 19.452 9.056 1.598 1.00 81.75 182 PRO A O 1
ATOM 1447 N N . TYR A 1 183 ? 19.965 11.231 1.303 1.00 82.69 183 TYR A N 1
ATOM 1448 C CA . TYR A 1 183 ? 18.944 11.468 0.272 1.00 82.69 183 TYR A CA 1
ATOM 1449 C C . TYR A 1 183 ? 19.231 10.652 -0.997 1.00 82.69 183 TYR A C 1
ATOM 1451 O O . TYR A 1 183 ? 20.077 11.023 -1.814 1.00 82.69 183 TYR A O 1
ATOM 1459 N N . THR A 1 184 ? 18.562 9.508 -1.164 1.00 83.44 184 THR A N 1
ATOM 1460 C CA . THR A 1 184 ? 18.738 8.634 -2.336 1.00 83.44 184 THR A CA 1
ATOM 1461 C C . THR A 1 184 ? 17.425 7.962 -2.726 1.00 83.44 184 THR A C 1
ATOM 1463 O O . THR A 1 184 ? 16.628 7.663 -1.842 1.00 83.44 184 THR A O 1
ATOM 1466 N N . PRO A 1 185 ? 17.196 7.654 -4.017 1.00 83.19 185 PRO A N 1
ATOM 1467 C CA . PRO A 1 185 ? 15.994 6.940 -4.451 1.00 83.19 185 PRO A CA 1
ATOM 1468 C C . PRO A 1 185 ? 15.913 5.499 -3.932 1.00 83.19 185 PRO A C 1
ATOM 1470 O O . PRO A 1 185 ? 14.834 4.927 -3.962 1.00 83.19 185 PRO A O 1
ATOM 1473 N N . ALA A 1 186 ? 17.017 4.896 -3.471 1.00 84.19 186 ALA A N 1
ATOM 1474 C CA . ALA A 1 186 ? 16.947 3.614 -2.777 1.00 84.19 186 ALA A CA 1
ATOM 1475 C C . ALA A 1 186 ? 16.339 3.845 -1.387 1.00 84.19 186 ALA A C 1
ATOM 1477 O O . ALA A 1 186 ? 16.852 4.652 -0.608 1.00 84.19 186 ALA A O 1
ATOM 1478 N N . ALA A 1 187 ? 15.229 3.169 -1.110 1.00 87.12 187 ALA A N 1
ATOM 1479 C CA . ALA A 1 187 ? 14.436 3.357 0.092 1.00 87.12 187 ALA A CA 1
ATOM 1480 C C . ALA A 1 187 ? 13.931 2.013 0.633 1.00 87.12 187 ALA A C 1
ATOM 1482 O O . ALA A 1 187 ? 13.942 0.994 -0.059 1.00 87.12 187 ALA A O 1
ATOM 1483 N N . ILE A 1 188 ? 13.483 2.032 1.886 1.00 90.50 188 ILE A N 1
ATOM 1484 C CA . ILE A 1 188 ? 12.786 0.917 2.526 1.00 90.50 188 ILE A CA 1
ATOM 1485 C C . ILE A 1 188 ? 11.332 1.336 2.699 1.00 90.50 188 ILE A C 1
ATOM 1487 O O . ILE A 1 188 ? 11.063 2.363 3.318 1.00 90.50 188 ILE A O 1
ATOM 1491 N N . SER A 1 189 ? 10.428 0.562 2.113 1.00 95.06 189 SER A N 1
ATOM 1492 C CA . SER A 1 189 ? 8.972 0.684 2.202 1.00 95.06 189 SER A CA 1
ATOM 1493 C C . SER A 1 189 ? 8.421 -0.319 3.211 1.00 95.06 189 SER A C 1
ATOM 1495 O O . SER A 1 189 ? 9.100 -1.289 3.546 1.00 95.06 189 SER A O 1
ATOM 1497 N N . HIS A 1 190 ? 7.205 -0.098 3.705 1.00 97.12 190 HIS A N 1
ATOM 1498 C CA . HIS A 1 190 ? 6.677 -0.811 4.871 1.00 97.12 190 HIS A CA 1
ATOM 1499 C C . HIS A 1 190 ? 5.270 -1.344 4.613 1.00 97.12 190 HIS A C 1
ATOM 1501 O O . HIS A 1 190 ? 4.475 -0.707 3.920 1.00 97.12 190 HIS A O 1
ATOM 1507 N N . VAL A 1 191 ? 4.947 -2.487 5.219 1.00 98.19 191 VAL A N 1
ATOM 1508 C CA . VAL A 1 191 ? 3.565 -2.945 5.388 1.00 98.19 191 VAL A CA 1
ATOM 1509 C C . VAL A 1 191 ? 3.255 -2.980 6.877 1.00 98.19 191 VAL A C 1
ATOM 1511 O O . VAL A 1 191 ? 3.956 -3.613 7.671 1.00 98.19 191 VAL A O 1
ATOM 1514 N N . TYR A 1 192 ? 2.188 -2.281 7.236 1.00 98.25 192 TYR A N 1
ATOM 1515 C CA . TYR A 1 192 ? 1.631 -2.223 8.574 1.00 98.25 192 TYR A CA 1
ATOM 1516 C C . TYR A 1 192 ? 0.388 -3.109 8.683 1.00 98.25 192 TYR A C 1
ATOM 1518 O O . TYR A 1 192 ? -0.344 -3.275 7.706 1.00 98.25 192 TYR A O 1
ATOM 1526 N N . ARG A 1 193 ? 0.110 -3.623 9.882 1.00 97.75 193 ARG A N 1
ATOM 1527 C CA . ARG A 1 193 ? -1.109 -4.361 10.245 1.00 97.75 193 ARG A CA 1
ATOM 1528 C C . ARG A 1 193 ? -1.830 -3.617 11.361 1.00 97.75 193 ARG A C 1
ATOM 1530 O O . ARG A 1 193 ? -1.182 -3.150 12.292 1.00 97.75 193 ARG A O 1
ATOM 1537 N N . LEU A 1 194 ? -3.153 -3.514 11.282 1.00 97.31 194 LEU A N 1
ATOM 1538 C CA . LEU A 1 194 ? -3.965 -2.956 12.363 1.00 97.31 194 LEU A CA 1
ATOM 1539 C C . LEU A 1 194 ? -4.120 -4.009 13.473 1.00 97.31 194 LEU A C 1
ATOM 1541 O O . LEU A 1 194 ? -4.804 -5.016 13.281 1.00 97.31 194 LEU A O 1
ATOM 1545 N N . GLN A 1 195 ? -3.467 -3.791 14.614 1.00 95.12 195 GLN A N 1
ATOM 1546 C CA . GLN A 1 195 ? -3.484 -4.669 15.789 1.00 95.12 195 GLN A CA 1
ATOM 1547 C C . GLN A 1 195 ? -3.656 -3.825 17.057 1.00 95.12 195 GLN A C 1
ATOM 1549 O O . GLN A 1 195 ? -3.069 -2.754 17.177 1.00 95.12 195 GLN A O 1
ATOM 1554 N N . GLU A 1 196 ? -4.510 -4.266 17.983 1.00 92.88 196 GLU A N 1
ATOM 1555 C CA . GLU A 1 196 ? -4.811 -3.552 19.243 1.00 92.88 196 GLU A CA 1
ATOM 1556 C C . GLU A 1 196 ? -5.215 -2.066 19.059 1.00 92.88 196 GLU A C 1
ATOM 1558 O O . GLU A 1 196 ? -5.091 -1.235 19.958 1.00 92.88 196 GLU A O 1
ATOM 1563 N N . GLY A 1 197 ? -5.741 -1.738 17.872 1.00 94.31 197 GLY A N 1
ATOM 1564 C CA . GLY A 1 197 ? -6.187 -0.406 17.468 1.00 94.31 197 GLY A CA 1
ATOM 1565 C C . GLY A 1 197 ? -5.114 0.485 16.834 1.00 94.31 197 GLY A C 1
ATOM 1566 O O . GLY A 1 197 ? -5.437 1.603 16.435 1.00 94.31 197 GLY A O 1
ATOM 1567 N N . TYR A 1 198 ? -3.877 0.008 16.677 1.00 97.00 198 TYR A N 1
ATOM 1568 C CA . TYR A 1 198 ? -2.756 0.745 16.081 1.00 97.00 198 TYR A CA 1
ATOM 1569 C C . TYR A 1 198 ? -2.169 0.016 14.867 1.00 97.00 198 TYR A C 1
ATOM 1571 O O . TYR A 1 198 ? -2.305 -1.194 14.720 1.00 97.00 198 TYR A O 1
ATOM 1579 N N . PHE A 1 199 ? -1.519 0.758 13.973 1.00 97.50 199 PHE A N 1
ATOM 1580 C CA . PHE A 1 199 ? -0.792 0.192 12.841 1.00 97.50 199 PHE A CA 1
ATOM 1581 C C . PHE A 1 199 ? 0.635 -0.176 13.260 1.00 97.50 199 PHE A C 1
ATOM 1583 O O . PHE A 1 199 ? 1.471 0.702 13.482 1.00 97.50 199 PHE A O 1
ATOM 1590 N N . GLU A 1 200 ? 0.925 -1.471 13.348 1.00 97.00 200 GLU A N 1
ATOM 1591 C CA . GLU A 1 200 ? 2.253 -2.005 13.670 1.00 97.00 200 GLU A CA 1
ATOM 1592 C C . GLU A 1 200 ? 2.969 -2.483 12.403 1.00 97.00 200 GLU A C 1
ATOM 1594 O O . GLU A 1 200 ? 2.354 -3.094 11.531 1.00 97.00 200 GLU A O 1
ATOM 1599 N N . MET A 1 201 ? 4.262 -2.171 12.262 1.00 97.38 201 MET A N 1
ATOM 1600 C CA . MET A 1 201 ? 5.051 -2.558 11.085 1.00 97.38 201 MET A CA 1
ATOM 1601 C C . MET A 1 201 ? 5.394 -4.045 11.172 1.00 97.38 201 MET A C 1
ATOM 1603 O O . MET A 1 201 ? 6.139 -4.446 12.064 1.00 97.38 201 MET A O 1
ATOM 1607 N N . ILE A 1 202 ? 4.855 -4.844 10.249 1.00 97.25 202 ILE A N 1
ATOM 1608 C CA . ILE A 1 202 ? 5.025 -6.305 10.245 1.00 97.25 202 ILE A CA 1
ATOM 1609 C C . ILE A 1 202 ? 6.059 -6.787 9.227 1.00 97.25 202 ILE A C 1
ATOM 1611 O O . ILE A 1 202 ? 6.670 -7.833 9.422 1.00 97.25 202 ILE A O 1
ATOM 1615 N N . THR A 1 203 ? 6.280 -6.032 8.149 1.00 96.31 203 THR A N 1
ATOM 1616 C CA . THR A 1 203 ? 7.335 -6.321 7.176 1.00 96.31 203 THR A CA 1
ATOM 1617 C C . THR A 1 203 ? 7.772 -5.060 6.436 1.00 96.31 203 THR A C 1
ATOM 1619 O O . THR A 1 203 ? 7.094 -4.027 6.449 1.00 96.31 203 THR A O 1
ATOM 1622 N N . ASN A 1 204 ? 8.924 -5.142 5.781 1.00 94.88 204 ASN A N 1
ATOM 1623 C CA . ASN A 1 204 ? 9.475 -4.083 4.953 1.00 94.88 204 ASN A CA 1
ATOM 1624 C C . ASN A 1 204 ? 10.083 -4.655 3.666 1.00 94.88 204 ASN A C 1
ATOM 1626 O O . ASN A 1 204 ? 10.438 -5.829 3.591 1.00 94.88 204 ASN A O 1
ATOM 1630 N N . PHE A 1 205 ? 10.179 -3.819 2.637 1.00 91.12 205 PHE A N 1
ATOM 1631 C CA . PHE A 1 205 ? 10.697 -4.203 1.328 1.00 91.12 205 PHE A CA 1
ATOM 1632 C C . PHE A 1 205 ? 11.444 -3.043 0.671 1.00 91.12 205 PHE A C 1
ATOM 1634 O O . PHE A 1 205 ? 11.160 -1.869 0.906 1.00 91.12 205 PHE A O 1
ATOM 1641 N N . SER A 1 206 ? 12.435 -3.367 -0.157 1.00 89.06 206 SER A N 1
ATOM 1642 C CA . SER A 1 206 ? 13.234 -2.356 -0.854 1.00 89.06 206 SER A CA 1
ATOM 1643 C C . SER A 1 206 ? 12.476 -1.760 -2.040 1.00 89.06 206 SER A C 1
ATOM 1645 O O . SER A 1 206 ? 11.914 -2.493 -2.852 1.00 89.06 206 SER A O 1
ATOM 1647 N N . THR A 1 207 ? 12.532 -0.440 -2.181 1.00 88.88 207 THR A N 1
ATOM 1648 C CA . THR A 1 207 ? 11.994 0.314 -3.323 1.00 88.88 207 THR A CA 1
ATOM 1649 C C . THR A 1 207 ? 13.057 1.216 -3.938 1.00 88.88 207 THR A C 1
ATOM 1651 O O . THR A 1 207 ? 14.070 1.540 -3.309 1.00 88.88 207 THR A O 1
ATOM 1654 N N . TYR A 1 208 ? 12.838 1.628 -5.190 1.00 88.44 208 TYR A N 1
ATOM 1655 C CA . TYR A 1 208 ? 13.722 2.567 -5.875 1.00 88.44 208 TYR A CA 1
ATOM 1656 C C . TYR A 1 208 ? 12.922 3.655 -6.592 1.00 88.44 208 TYR A C 1
ATOM 1658 O O . TYR A 1 208 ? 12.387 3.435 -7.679 1.00 88.44 208 TYR A O 1
ATOM 1666 N N . GLY A 1 209 ? 12.838 4.846 -5.998 1.00 89.00 209 GLY A N 1
ATOM 1667 C CA . GLY A 1 209 ? 12.062 5.943 -6.577 1.00 89.00 209 GLY A CA 1
ATOM 1668 C C . GLY A 1 209 ? 10.568 5.633 -6.667 1.00 89.00 209 GLY A C 1
ATOM 1669 O O . GLY A 1 209 ? 9.929 6.107 -7.601 1.00 89.00 209 GLY A O 1
ATOM 1670 N N . ALA A 1 210 ? 10.024 4.791 -5.778 1.00 92.88 210 ALA A N 1
ATOM 1671 C CA . ALA A 1 210 ? 8.609 4.428 -5.798 1.00 92.88 210 ALA A CA 1
ATOM 1672 C C . ALA A 1 210 ? 7.708 5.669 -5.755 1.00 92.88 210 ALA A C 1
ATOM 1674 O O . ALA A 1 210 ? 7.871 6.541 -4.904 1.00 92.88 210 ALA A O 1
ATOM 1675 N N . SER A 1 211 ? 6.782 5.743 -6.704 1.00 93.88 211 SER A N 1
ATOM 1676 C CA . SER A 1 211 ? 5.853 6.855 -6.905 1.00 93.88 211 SER A CA 1
ATOM 1677 C C . SER A 1 211 ? 4.444 6.530 -6.414 1.00 93.88 211 SER A C 1
ATOM 1679 O O . SER A 1 211 ? 3.751 7.421 -5.935 1.00 93.88 211 SER A O 1
ATOM 1681 N N . HIS A 1 212 ? 4.043 5.260 -6.509 1.00 95.94 212 HIS A N 1
ATOM 1682 C CA . HIS A 1 212 ? 2.683 4.794 -6.260 1.00 95.94 212 HIS A CA 1
ATOM 1683 C C . HIS A 1 212 ? 2.665 3.342 -5.782 1.00 95.94 212 HIS A C 1
ATOM 1685 O O . HIS A 1 212 ? 3.514 2.546 -6.202 1.00 95.94 212 HIS A O 1
ATOM 1691 N N . VAL A 1 213 ? 1.667 2.985 -4.975 1.00 97.19 213 VAL A N 1
ATOM 1692 C CA . VAL A 1 213 ? 1.320 1.594 -4.668 1.00 97.19 213 VAL A CA 1
ATOM 1693 C C . VAL A 1 213 ? -0.167 1.360 -4.921 1.00 97.19 213 VAL A C 1
ATOM 1695 O O . VAL A 1 213 ? -1.008 2.127 -4.478 1.00 97.19 213 VAL A O 1
ATOM 1698 N N . GLU A 1 214 ? -0.485 0.303 -5.662 1.00 96.81 214 GLU A N 1
ATOM 1699 C CA . GLU A 1 214 ? -1.856 -0.146 -5.923 1.00 96.81 214 GLU A CA 1
ATOM 1700 C C . GLU A 1 214 ? -2.058 -1.518 -5.279 1.00 96.81 214 GLU A C 1
ATOM 1702 O O . GLU A 1 214 ? -1.191 -2.387 -5.385 1.00 96.81 214 GLU A O 1
ATOM 1707 N N . TYR A 1 215 ? -3.209 -1.730 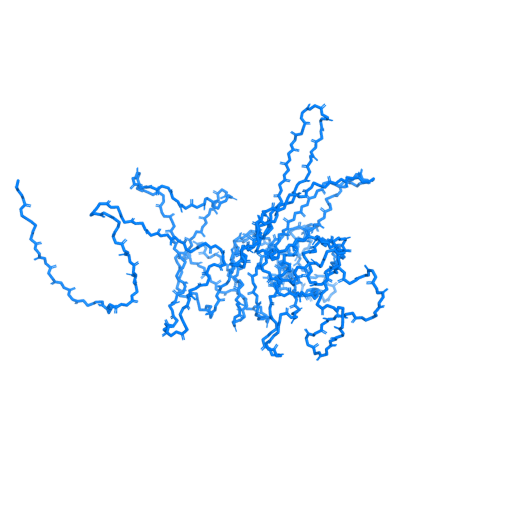-4.647 1.00 97.44 215 TYR A N 1
ATOM 1708 C CA . TYR A 1 215 ? -3.636 -3.048 -4.183 1.00 97.44 215 TYR A CA 1
ATOM 1709 C C . TYR A 1 215 ? -4.697 -3.616 -5.118 1.00 97.44 215 TYR A C 1
ATOM 1711 O O . TYR A 1 215 ? -5.636 -2.921 -5.500 1.00 97.44 215 TYR A O 1
ATOM 1719 N N . PHE A 1 216 ? -4.597 -4.909 -5.418 1.00 95.38 216 PHE A N 1
ATOM 1720 C CA . PHE A 1 216 ? -5.687 -5.645 -6.041 1.00 95.38 216 PHE A CA 1
ATOM 1721 C C . PHE A 1 216 ? -5.742 -7.089 -5.548 1.00 95.38 216 PHE A C 1
ATOM 1723 O O . PHE A 1 216 ? -4.804 -7.614 -4.948 1.00 95.38 216 PHE A O 1
ATOM 1730 N N . ASN A 1 217 ? -6.864 -7.751 -5.803 1.00 95.06 217 ASN A N 1
ATOM 1731 C CA . ASN A 1 217 ? -7.011 -9.176 -5.555 1.00 95.06 217 ASN A CA 1
ATOM 1732 C C . ASN A 1 217 ? -7.725 -9.863 -6.720 1.00 95.06 217 ASN A C 1
ATOM 1734 O O . ASN A 1 217 ? -8.283 -9.218 -7.612 1.00 95.06 217 ASN A O 1
ATOM 1738 N N . ARG A 1 218 ? -7.655 -11.191 -6.728 1.00 91.50 218 ARG A N 1
ATOM 1739 C CA . ARG A 1 218 ? -8.326 -12.051 -7.705 1.00 91.50 218 ARG A CA 1
ATOM 1740 C C . ARG A 1 218 ? -8.665 -13.405 -7.082 1.00 91.50 218 ARG A C 1
ATOM 1742 O O . ARG A 1 218 ? -7.968 -13.822 -6.157 1.00 91.50 218 ARG A O 1
ATOM 1749 N N . PRO A 1 219 ? -9.663 -14.135 -7.599 1.00 90.75 219 PRO A N 1
ATOM 1750 C CA . PRO A 1 219 ? -9.847 -15.538 -7.252 1.00 90.75 219 PRO A CA 1
ATOM 1751 C C . PRO A 1 219 ? -8.588 -16.363 -7.556 1.00 90.75 219 PRO A C 1
ATOM 1753 O O . PRO A 1 219 ? -7.920 -16.170 -8.586 1.00 90.75 219 PRO A O 1
ATOM 1756 N N . SER A 1 220 ? -8.276 -17.297 -6.659 1.00 89.12 220 SER A N 1
ATOM 1757 C CA . SER A 1 220 ? -7.414 -18.434 -6.976 1.00 89.12 220 SER A CA 1
ATOM 1758 C C . SER A 1 220 ? -8.172 -19.413 -7.882 1.00 89.12 220 SER A C 1
ATOM 1760 O O . SER A 1 220 ? -9.390 -19.532 -7.777 1.00 89.12 220 SER A O 1
ATOM 1762 N N . SER A 1 221 ? -7.470 -20.119 -8.769 1.00 84.06 221 SER A N 1
ATOM 1763 C CA . SER A 1 221 ? -8.046 -21.248 -9.518 1.00 84.06 221 SER A CA 1
ATOM 1764 C C . SER A 1 221 ? -8.288 -22.470 -8.627 1.00 84.06 221 SER A C 1
ATOM 1766 O O . SER A 1 221 ? -9.238 -23.214 -8.847 1.00 84.06 221 SER A O 1
ATOM 1768 N N . ASP A 1 222 ? -7.446 -22.642 -7.604 1.00 84.62 222 ASP A N 1
ATOM 1769 C CA . ASP A 1 222 ? -7.312 -23.896 -6.854 1.00 84.62 222 ASP A CA 1
ATOM 1770 C C . ASP A 1 222 ? -7.801 -23.765 -5.399 1.00 84.62 222 ASP A C 1
ATOM 1772 O O . ASP A 1 222 ? -7.690 -24.702 -4.607 1.00 84.62 222 ASP A O 1
ATOM 1776 N N . ARG A 1 223 ? -8.279 -22.577 -4.999 1.00 76.50 223 ARG A N 1
ATOM 1777 C CA . ARG A 1 223 ? -8.668 -22.254 -3.616 1.00 76.50 223 ARG A CA 1
ATOM 1778 C C . ARG A 1 223 ? -9.940 -21.414 -3.587 1.00 76.50 223 ARG A C 1
ATOM 1780 O O . ARG A 1 223 ? -10.167 -20.589 -4.464 1.00 76.50 223 ARG A O 1
ATOM 1787 N N . SER A 1 224 ? -10.703 -21.553 -2.505 1.00 82.88 224 SER A N 1
ATOM 1788 C CA . SER A 1 224 ? -11.803 -20.646 -2.132 1.00 82.88 224 SER A CA 1
ATOM 1789 C C . SER A 1 224 ? -11.351 -19.209 -1.852 1.00 82.88 224 SER A C 1
ATOM 1791 O O . SER A 1 224 ? -12.176 -18.300 -1.792 1.00 82.88 224 SER A O 1
ATOM 1793 N N . ASP A 1 225 ? -10.053 -19.020 -1.631 1.00 88.94 225 ASP A N 1
ATOM 1794 C CA . ASP A 1 225 ? -9.473 -17.782 -1.134 1.00 88.94 225 ASP A CA 1
ATOM 1795 C C . ASP A 1 225 ? -9.050 -16.852 -2.277 1.00 88.94 225 ASP A C 1
ATOM 1797 O O . ASP A 1 225 ? -8.648 -17.278 -3.366 1.00 88.94 225 ASP A O 1
ATOM 1801 N N . LEU A 1 226 ? -9.071 -15.551 -1.991 1.00 93.81 226 LEU A N 1
ATOM 1802 C CA . LEU A 1 226 ? -8.500 -14.542 -2.871 1.00 93.81 226 LEU A CA 1
ATOM 1803 C C . LEU A 1 226 ? -6.967 -14.567 -2.790 1.00 93.81 226 LEU A C 1
ATOM 1805 O O . LEU A 1 226 ? -6.377 -14.667 -1.713 1.00 93.81 226 LEU A O 1
ATOM 1809 N N . LEU A 1 227 ? -6.322 -14.424 -3.944 1.00 94.75 227 LEU A N 1
ATOM 1810 C CA . LEU A 1 227 ? -4.911 -14.071 -4.042 1.00 94.75 227 LEU A CA 1
ATOM 1811 C C . LEU A 1 227 ? -4.801 -12.545 -3.991 1.00 94.75 227 LEU A C 1
ATOM 1813 O O . LEU A 1 227 ? -5.526 -11.840 -4.698 1.00 94.75 227 LEU A O 1
ATOM 1817 N N . HIS A 1 228 ? -3.907 -12.050 -3.143 1.00 96.69 228 HIS A N 1
ATOM 1818 C CA . HIS A 1 228 ? -3.745 -10.634 -2.830 1.00 96.69 228 HIS A CA 1
ATOM 1819 C C . HIS A 1 228 ? -2.435 -10.123 -3.432 1.00 96.69 228 HIS A C 1
ATOM 1821 O O . HIS A 1 228 ? -1.402 -10.770 -3.274 1.00 96.69 228 HIS A O 1
ATOM 1827 N N . TYR A 1 229 ? -2.459 -8.968 -4.094 1.00 97.19 229 TYR A N 1
ATOM 1828 C CA . TYR A 1 229 ? -1.302 -8.419 -4.796 1.00 97.19 229 TYR A CA 1
ATOM 1829 C C . TYR A 1 229 ? -1.101 -6.932 -4.502 1.00 97.19 229 TYR A C 1
ATOM 1831 O O . TYR A 1 229 ? -2.061 -6.167 -4.411 1.00 97.19 229 TYR A O 1
ATOM 1839 N N . LEU A 1 230 ? 0.165 -6.522 -4.413 1.00 97.56 230 LEU A N 1
ATOM 1840 C CA . LEU A 1 230 ? 0.579 -5.120 -4.426 1.00 97.56 230 LEU A CA 1
ATOM 1841 C C . LEU A 1 230 ? 1.381 -4.842 -5.696 1.00 97.56 230 LEU A C 1
ATOM 1843 O O . LEU A 1 230 ? 2.313 -5.575 -6.026 1.00 97.56 230 LEU A O 1
ATOM 1847 N N . VAL A 1 231 ? 1.049 -3.757 -6.387 1.00 96.62 231 VAL A N 1
ATOM 1848 C CA . VAL A 1 231 ? 1.817 -3.239 -7.519 1.00 96.62 231 VAL A CA 1
ATOM 1849 C C . VAL A 1 231 ? 2.518 -1.971 -7.079 1.00 96.62 231 VAL A C 1
ATOM 1851 O O . VAL A 1 231 ? 1.871 -0.983 -6.742 1.00 96.62 231 VAL A O 1
ATOM 1854 N N . VAL A 1 232 ? 3.845 -1.983 -7.106 1.00 95.56 232 VAL A N 1
ATOM 1855 C CA . VAL A 1 232 ? 4.663 -0.825 -6.742 1.00 95.56 232 VAL A CA 1
ATOM 1856 C C . VAL A 1 232 ? 5.221 -0.201 -8.008 1.00 95.56 232 VAL A C 1
ATOM 1858 O O . VAL A 1 232 ? 5.977 -0.842 -8.734 1.00 95.56 232 VAL A O 1
ATOM 1861 N N . SER A 1 233 ? 4.879 1.059 -8.267 1.00 94.69 233 SER A N 1
ATOM 1862 C CA . SER A 1 233 ? 5.425 1.838 -9.382 1.00 94.69 233 SER A CA 1
ATOM 1863 C C . SER A 1 233 ? 6.800 2.397 -9.006 1.00 94.69 233 SER A C 1
ATOM 1865 O O . SER A 1 233 ? 6.908 3.525 -8.534 1.00 94.69 233 SER A O 1
ATOM 1867 N N . ASN A 1 234 ? 7.870 1.613 -9.168 1.00 89.19 234 ASN A N 1
ATOM 1868 C CA . ASN A 1 234 ? 9.238 2.121 -9.002 1.00 89.19 234 ASN A CA 1
ATOM 1869 C C . ASN A 1 234 ? 9.615 3.057 -10.164 1.00 89.19 234 ASN A C 1
ATOM 1871 O O . ASN A 1 234 ? 9.513 2.686 -11.332 1.00 89.19 234 ASN A O 1
ATOM 1875 N N . GLY A 1 235 ? 10.095 4.259 -9.838 1.00 74.50 235 GLY A N 1
ATOM 1876 C CA . GLY A 1 235 ? 10.571 5.276 -10.781 1.00 74.50 235 GLY A CA 1
ATOM 1877 C C . GLY A 1 235 ? 12.040 5.114 -11.188 1.00 74.50 235 GLY A C 1
ATOM 1878 O O . GLY A 1 235 ? 12.749 6.110 -11.360 1.00 74.50 235 GLY A O 1
ATOM 1879 N N . GLY A 1 236 ? 12.540 3.879 -11.287 1.00 63.38 236 GLY A N 1
ATOM 1880 C CA . GLY A 1 236 ? 13.879 3.607 -11.803 1.00 63.38 236 GLY A CA 1
ATOM 1881 C C . GLY A 1 236 ? 14.032 3.979 -13.280 1.00 63.38 236 GLY A C 1
ATOM 1882 O O . GLY A 1 236 ? 13.065 4.234 -13.995 1.00 63.38 236 GLY A O 1
ATOM 1883 N N . ALA A 1 237 ? 15.284 4.053 -13.735 1.00 50.31 237 ALA A N 1
ATOM 1884 C CA . ALA A 1 237 ? 15.578 4.391 -15.125 1.00 50.31 237 ALA A CA 1
ATOM 1885 C C . ALA A 1 237 ? 15.054 3.308 -16.082 1.00 50.31 237 ALA A C 1
ATOM 1887 O O . ALA A 1 237 ? 15.087 2.126 -15.736 1.00 50.31 237 ALA A O 1
ATOM 1888 N N . ALA A 1 238 ? 14.631 3.736 -17.277 1.00 44.78 238 ALA A N 1
ATOM 1889 C CA . ALA A 1 238 ? 14.153 2.871 -18.349 1.00 44.78 238 ALA A CA 1
ATOM 1890 C C . ALA A 1 238 ? 15.018 1.604 -18.509 1.00 44.78 238 ALA A C 1
ATOM 1892 O O . ALA A 1 238 ? 16.252 1.712 -18.498 1.00 44.78 238 ALA A O 1
ATOM 1893 N N . PRO A 1 239 ? 14.410 0.424 -18.722 1.00 42.75 239 PRO A N 1
ATOM 1894 C CA . PRO A 1 239 ? 15.156 -0.721 -19.215 1.00 42.75 239 PRO A CA 1
ATOM 1895 C C . PRO A 1 239 ? 15.817 -0.352 -20.547 1.00 42.75 239 PRO A C 1
ATOM 1897 O O . PRO A 1 239 ? 15.232 0.345 -21.379 1.00 42.75 239 PRO A O 1
ATOM 1900 N N . ASN A 1 240 ? 17.055 -0.801 -20.743 1.00 45.50 240 ASN A N 1
ATOM 1901 C CA . ASN A 1 240 ? 17.735 -0.615 -22.021 1.00 45.50 240 ASN A CA 1
ATOM 1902 C C . ASN A 1 240 ? 17.068 -1.478 -23.116 1.00 45.50 240 ASN A C 1
ATOM 1904 O O . ASN A 1 240 ? 16.201 -2.308 -22.835 1.00 45.50 240 ASN A O 1
ATOM 1908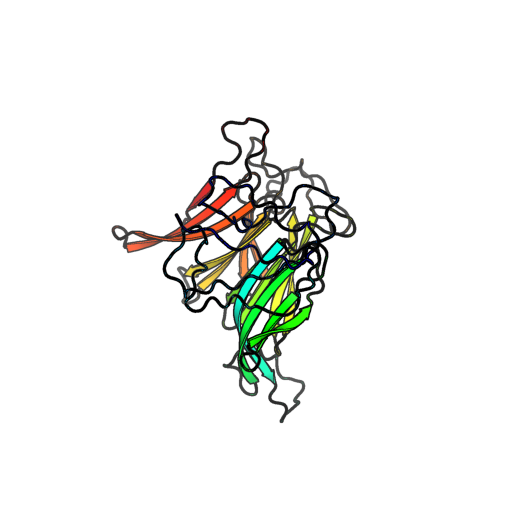 N N . ASN A 1 241 ? 17.515 -1.341 -24.368 1.00 42.09 241 ASN A N 1
ATOM 1909 C CA . ASN A 1 241 ? 16.960 -2.062 -25.527 1.00 42.09 241 ASN A CA 1
ATOM 1910 C C . ASN A 1 241 ? 17.074 -3.610 -25.451 1.00 42.09 241 ASN A C 1
ATOM 1912 O O . ASN A 1 241 ? 16.705 -4.291 -26.401 1.00 42.09 241 ASN A O 1
ATOM 1916 N N . GLN A 1 242 ? 17.594 -4.169 -24.351 1.00 46.34 242 GLN A N 1
ATOM 1917 C CA . GLN A 1 242 ? 17.679 -5.605 -24.059 1.00 46.34 242 GLN A CA 1
ATOM 1918 C C . GLN A 1 242 ? 16.641 -6.060 -23.008 1.00 46.34 242 GLN A C 1
ATOM 1920 O O . GLN A 1 242 ? 16.684 -7.203 -22.563 1.00 46.34 242 GLN A O 1
ATOM 1925 N N . GLY A 1 243 ? 15.723 -5.183 -22.579 1.00 40.97 243 GLY A N 1
ATOM 1926 C CA . GLY A 1 243 ? 14.669 -5.500 -21.603 1.00 40.97 243 GLY A CA 1
ATOM 1927 C C . GLY A 1 243 ? 15.143 -5.582 -20.146 1.00 40.97 243 GLY A C 1
ATOM 1928 O O . GLY A 1 243 ? 14.371 -5.957 -19.267 1.00 40.97 243 GLY A O 1
ATOM 1929 N N . LEU A 1 244 ? 16.398 -5.219 -19.868 1.00 45.22 244 LEU A N 1
ATOM 1930 C CA . LEU A 1 244 ? 16.995 -5.298 -18.537 1.00 45.22 244 LEU A CA 1
ATOM 1931 C C . LEU A 1 244 ? 16.863 -3.954 -17.810 1.00 45.22 244 LEU A C 1
ATOM 1933 O O . LEU A 1 244 ? 17.507 -2.966 -18.171 1.00 45.22 244 LEU A O 1
ATOM 1937 N N . CYS A 1 245 ? 16.055 -3.928 -16.748 1.00 45.03 245 CYS A N 1
ATOM 1938 C CA . CYS A 1 245 ? 15.979 -2.802 -15.816 1.00 45.03 245 CYS A CA 1
ATOM 1939 C C . CYS A 1 245 ? 17.328 -2.642 -15.110 1.00 45.03 245 CYS A C 1
ATOM 1941 O O . CYS A 1 245 ? 17.718 -3.488 -14.305 1.00 45.03 245 CYS A O 1
ATOM 1943 N N . SER A 1 246 ? 18.088 -1.605 -15.465 1.00 45.47 246 SER A N 1
ATOM 1944 C CA . SER A 1 246 ? 19.501 -1.557 -15.101 1.00 45.47 246 SER A CA 1
ATOM 1945 C C . SER A 1 246 ? 20.075 -0.140 -15.150 1.00 45.47 246 SER A C 1
ATOM 1947 O O . SER A 1 246 ? 20.233 0.440 -16.220 1.00 45.47 246 SER A O 1
ATOM 1949 N N . LYS A 1 247 ? 20.528 0.391 -14.002 1.00 50.09 247 LYS A N 1
ATOM 1950 C CA . LYS A 1 247 ? 21.536 1.480 -13.959 1.00 50.09 247 LYS A CA 1
ATOM 1951 C C . LYS A 1 247 ? 22.955 0.910 -14.167 1.00 50.09 247 LYS A C 1
ATOM 1953 O O . LYS A 1 247 ? 23.875 1.260 -13.436 1.00 50.09 247 LYS A O 1
ATOM 1958 N N . GLN A 1 248 ? 23.073 -0.037 -15.101 1.00 46.66 248 GLN A N 1
ATOM 1959 C CA . GLN A 1 248 ? 24.154 -1.022 -15.210 1.00 46.66 248 GLN A CA 1
ATOM 1960 C C . GLN A 1 248 ? 24.475 -1.701 -13.871 1.00 46.66 248 GLN A C 1
ATOM 1962 O O . GLN A 1 248 ? 25.557 -1.539 -13.326 1.00 46.66 248 GLN A O 1
ATOM 1967 N N . HIS A 1 249 ? 23.486 -2.467 -13.387 1.00 56.44 249 HIS A N 1
ATOM 1968 C CA . HIS A 1 249 ? 23.542 -3.565 -12.401 1.00 56.44 249 HIS A CA 1
ATOM 1969 C C . HIS A 1 249 ? 24.195 -3.277 -11.013 1.00 56.44 249 HIS A C 1
ATOM 1971 O O . HIS A 1 249 ? 23.538 -3.514 -10.007 1.00 56.44 249 HIS A O 1
ATOM 1977 N N . VAL A 1 250 ? 25.430 -2.755 -10.957 1.00 51.84 250 VAL A N 1
ATOM 1978 C CA . VAL A 1 250 ? 26.349 -2.338 -9.857 1.00 51.84 250 VAL A CA 1
ATOM 1979 C C . VAL A 1 250 ? 25.815 -2.099 -8.422 1.00 51.84 250 VAL A C 1
ATOM 1981 O O . VAL A 1 250 ? 24.872 -1.345 -8.221 1.00 51.84 250 VAL A O 1
ATOM 1984 N N . LEU A 1 251 ? 26.530 -2.620 -7.408 1.00 51.03 251 LEU A N 1
ATOM 1985 C CA . LEU A 1 251 ? 26.255 -2.734 -5.946 1.00 51.03 251 LEU A CA 1
ATOM 1986 C C . LEU A 1 251 ? 25.822 -1.481 -5.120 1.00 51.03 251 LEU A C 1
ATOM 1988 O O . LEU A 1 251 ? 25.760 -0.357 -5.623 1.00 51.03 251 LEU A O 1
ATOM 1992 N N . CYS A 1 252 ? 25.504 -1.668 -3.817 1.00 49.72 252 CYS A N 1
ATOM 1993 C CA . CYS A 1 252 ? 25.036 -0.606 -2.896 1.00 49.72 252 CYS A CA 1
ATOM 1994 C C . CYS A 1 252 ? 25.347 -0.804 -1.377 1.00 49.72 252 CYS A C 1
ATOM 1996 O O . CYS A 1 252 ? 25.457 -1.931 -0.914 1.00 49.72 252 CYS A O 1
ATOM 1998 N N . THR A 1 253 ? 25.445 0.296 -0.594 1.00 44.06 253 THR A N 1
ATOM 1999 C CA . THR A 1 253 ? 25.901 0.307 0.834 1.00 44.06 253 THR A CA 1
ATOM 2000 C C . THR A 1 253 ? 25.316 1.411 1.777 1.00 44.06 253 THR A C 1
ATOM 2002 O O . THR A 1 253 ? 25.899 2.484 1.898 1.00 44.06 253 THR A O 1
ATOM 2005 N N . LYS A 1 254 ? 24.163 1.181 2.437 1.00 52.44 254 LYS A N 1
ATOM 2006 C CA . LYS A 1 254 ? 23.512 1.852 3.620 1.00 52.44 254 LYS A CA 1
ATOM 2007 C C . LYS A 1 254 ? 22.002 1.530 3.530 1.00 52.44 254 LYS A C 1
ATOM 2009 O O . LYS A 1 254 ? 21.689 0.350 3.516 1.00 52.44 254 LYS A O 1
ATOM 2014 N N . SER A 1 255 ? 21.092 2.490 3.318 1.00 41.12 255 SER A N 1
ATOM 2015 C CA . SER A 1 255 ? 19.687 2.287 2.876 1.00 41.12 255 SER A CA 1
ATOM 2016 C C . SER A 1 255 ? 19.564 1.762 1.429 1.00 41.12 255 SER A C 1
ATOM 2018 O O . SER A 1 255 ? 18.678 2.144 0.669 1.00 41.12 255 SER A O 1
ATOM 2020 N N . ARG A 1 256 ? 20.546 0.981 0.976 1.00 40.72 256 ARG A N 1
ATOM 2021 C CA . ARG A 1 256 ? 20.954 0.941 -0.426 1.00 40.72 256 ARG A CA 1
ATOM 2022 C C . ARG A 1 256 ? 20.990 -0.514 -0.920 1.00 40.72 256 ARG A C 1
ATOM 2024 O O . ARG A 1 256 ? 21.725 -1.315 -0.350 1.00 40.72 256 ARG A O 1
ATOM 2031 N N . CYS A 1 257 ? 20.338 -0.797 -2.052 1.00 46.72 257 CYS A N 1
ATOM 2032 C CA . CYS A 1 257 ? 20.289 -2.117 -2.708 1.00 46.72 257 CYS A CA 1
ATOM 2033 C C . CYS A 1 257 ? 20.693 -2.039 -4.190 1.00 46.72 257 CYS A C 1
ATOM 2035 O O . CYS A 1 257 ? 20.405 -1.030 -4.838 1.00 46.72 257 CYS A O 1
ATOM 2037 N N . LYS A 1 258 ? 21.340 -3.089 -4.724 1.00 45.25 258 LYS A N 1
ATOM 2038 C CA . LYS A 1 258 ? 21.535 -3.376 -6.166 1.00 45.25 258 LYS A CA 1
ATOM 2039 C C . LYS A 1 258 ? 22.294 -4.709 -6.366 1.00 45.25 258 LYS A C 1
ATOM 2041 O O . LYS A 1 258 ? 22.487 -5.442 -5.402 1.00 45.25 258 LYS A O 1
ATOM 2046 N N . CYS A 1 259 ? 22.691 -5.006 -7.602 1.00 50.97 259 CYS A N 1
ATOM 2047 C CA . CYS A 1 259 ? 23.209 -6.273 -8.114 1.00 50.97 259 CYS A CA 1
ATOM 2048 C C . CYS A 1 259 ? 24.710 -6.217 -8.497 1.00 50.97 259 CYS A C 1
ATOM 2050 O O . CYS A 1 259 ? 25.340 -5.164 -8.445 1.00 50.97 259 CYS A O 1
ATOM 2052 N N . VAL A 1 260 ? 25.267 -7.379 -8.856 1.00 52.81 260 VAL A N 1
ATOM 2053 C CA . VAL A 1 260 ? 26.510 -7.617 -9.629 1.00 52.81 260 VAL A CA 1
ATOM 2054 C C . VAL A 1 260 ? 26.571 -9.126 -9.905 1.00 52.81 260 VAL A C 1
ATOM 2056 O O . VAL A 1 260 ? 26.192 -9.897 -9.027 1.00 52.81 260 VAL A O 1
ATOM 2059 N N . GLU A 1 261 ? 27.007 -9.652 -11.049 1.00 38.16 261 GLU A N 1
ATOM 2060 C CA . GLU A 1 261 ? 26.974 -9.154 -12.441 1.00 38.16 261 GLU A CA 1
ATOM 2061 C C . GLU A 1 261 ? 26.564 -10.371 -13.321 1.00 38.16 261 GLU A C 1
ATOM 2063 O O . GLU A 1 261 ? 26.442 -11.468 -12.771 1.00 38.16 261 GLU A O 1
ATOM 2068 N N . ASN A 1 262 ? 26.302 -10.254 -14.638 1.00 50.78 262 ASN A N 1
ATOM 2069 C CA . ASN A 1 262 ? 25.736 -11.377 -15.432 1.00 50.78 262 ASN A CA 1
ATOM 2070 C C . ASN A 1 262 ? 24.429 -11.967 -14.838 1.00 50.78 262 ASN A C 1
ATOM 2072 O O . ASN A 1 262 ? 24.094 -13.125 -15.089 1.00 50.78 262 ASN A O 1
ATOM 2076 N N . SER A 1 263 ? 23.666 -11.194 -14.053 1.00 47.12 263 SER A N 1
ATOM 2077 C CA . SER A 1 263 ? 22.405 -11.663 -13.476 1.00 47.12 263 SER A CA 1
ATOM 2078 C C . SER A 1 263 ? 21.202 -11.232 -14.320 1.00 47.12 263 SER A C 1
ATOM 2080 O O . SER A 1 263 ? 20.862 -10.053 -14.428 1.00 47.12 263 SER A O 1
ATOM 2082 N N . SER A 1 264 ? 20.474 -12.221 -14.840 1.00 46.06 264 SER A N 1
ATOM 2083 C CA . SER A 1 264 ? 19.106 -12.063 -15.360 1.00 46.06 264 SER A CA 1
ATOM 2084 C C . SER A 1 264 ? 18.089 -11.688 -14.263 1.00 46.06 264 SER A C 1
ATOM 2086 O O . SER A 1 264 ? 16.931 -11.408 -14.554 1.00 46.06 264 SER A O 1
ATOM 2088 N N . ALA A 1 265 ? 18.523 -11.640 -12.998 1.00 42.03 265 ALA A N 1
ATOM 2089 C CA . ALA A 1 265 ? 17.702 -11.426 -11.808 1.00 42.03 265 ALA A CA 1
ATOM 2090 C C . ALA A 1 265 ? 17.540 -9.950 -11.372 1.00 42.03 265 ALA A C 1
ATOM 2092 O O . ALA A 1 265 ? 16.832 -9.677 -10.405 1.00 42.03 265 ALA A O 1
ATOM 2093 N N . CYS A 1 266 ? 18.173 -8.976 -12.041 1.00 44.91 266 CYS A N 1
ATOM 2094 C CA . CYS A 1 266 ? 18.184 -7.580 -11.562 1.00 44.91 266 CYS A CA 1
ATOM 2095 C C . CYS A 1 266 ? 16.924 -6.745 -11.911 1.00 44.91 266 CYS A C 1
ATOM 2097 O O . CYS A 1 266 ? 16.844 -5.567 -11.562 1.00 44.91 266 CYS A O 1
ATOM 2099 N N . LEU A 1 267 ? 15.907 -7.345 -12.545 1.00 48.62 267 LEU A N 1
ATOM 2100 C CA . LEU A 1 267 ? 14.641 -6.681 -12.910 1.00 48.62 267 LEU A CA 1
ATOM 2101 C C . LEU A 1 267 ? 13.855 -6.095 -11.716 1.00 48.62 267 LEU A C 1
ATOM 2103 O O . LEU A 1 267 ? 12.960 -5.278 -11.917 1.00 48.62 267 LEU A O 1
ATOM 2107 N N . ALA A 1 268 ? 14.159 -6.511 -10.483 1.00 50.19 268 ALA A N 1
ATOM 2108 C CA . ALA A 1 268 ? 13.194 -6.464 -9.389 1.00 50.19 268 ALA A CA 1
ATOM 2109 C C . ALA A 1 268 ? 13.019 -5.123 -8.653 1.00 50.19 268 ALA A C 1
ATOM 2111 O O . ALA A 1 268 ? 11.914 -4.824 -8.212 1.00 50.19 268 ALA A O 1
ATOM 2112 N N . LEU A 1 269 ? 14.085 -4.335 -8.467 1.00 59.56 269 LEU A N 1
ATOM 2113 C CA . LEU A 1 269 ? 14.047 -3.195 -7.530 1.00 59.56 269 LEU A CA 1
ATOM 2114 C C . LEU A 1 269 ? 13.866 -1.826 -8.188 1.00 59.56 269 LEU A C 1
ATOM 2116 O O . LEU A 1 269 ? 13.471 -0.887 -7.509 1.00 59.56 269 LEU A O 1
ATOM 2120 N N . SER A 1 270 ? 14.184 -1.695 -9.479 1.00 68.44 270 SER A N 1
ATOM 2121 C CA . SER A 1 270 ? 14.137 -0.409 -10.195 1.00 68.44 270 SER A CA 1
ATOM 2122 C C . SER A 1 270 ? 12.934 -0.258 -11.123 1.00 68.44 270 SER A C 1
ATOM 2124 O O . SER A 1 270 ? 12.461 0.857 -11.311 1.00 68.44 270 SER A O 1
ATOM 2126 N N . CYS A 1 271 ? 12.419 -1.360 -11.660 1.00 82.12 271 CYS A N 1
ATOM 2127 C CA . CYS A 1 271 ? 11.189 -1.374 -12.439 1.00 82.12 271 CYS A CA 1
ATOM 2128 C C . CYS A 1 271 ? 9.966 -1.592 -11.543 1.00 82.12 271 CYS A C 1
ATOM 2130 O O . CYS A 1 271 ? 10.112 -2.082 -10.413 1.00 82.12 271 CYS A O 1
ATOM 2132 N N . PRO A 1 272 ? 8.757 -1.246 -12.015 1.00 89.25 272 PRO A N 1
ATOM 2133 C CA . PRO A 1 272 ? 7.5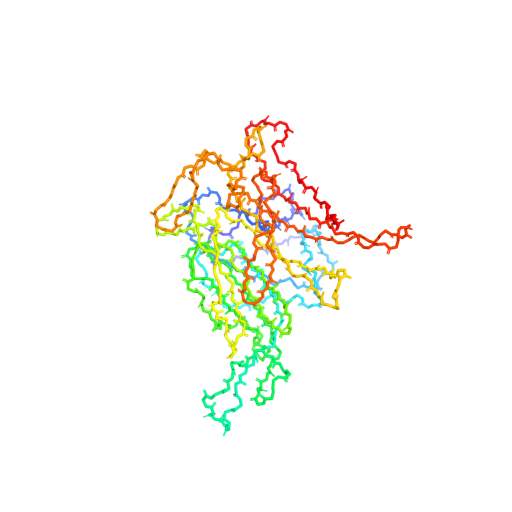44 -1.595 -11.306 1.00 89.25 272 PRO A CA 1
ATOM 2134 C C . PRO A 1 272 ? 7.454 -3.092 -11.035 1.00 89.25 272 PRO A C 1
ATOM 2136 O O . PRO A 1 272 ? 7.825 -3.907 -11.878 1.00 89.25 272 PRO A O 1
ATOM 2139 N N . MET A 1 273 ? 6.991 -3.443 -9.842 1.00 90.62 273 MET A N 1
ATOM 2140 C CA . MET A 1 273 ? 7.000 -4.814 -9.340 1.00 90.62 273 MET A CA 1
ATOM 2141 C C . MET A 1 273 ? 5.604 -5.207 -8.881 1.00 90.62 273 MET A C 1
ATOM 2143 O O . MET A 1 273 ? 4.974 -4.483 -8.109 1.00 90.62 273 MET A O 1
ATOM 2147 N N . VAL A 1 274 ? 5.154 -6.375 -9.334 1.00 93.44 274 VAL A N 1
ATOM 2148 C CA . VAL A 1 274 ? 4.000 -7.080 -8.780 1.00 93.44 274 VAL A CA 1
ATOM 2149 C C . VAL A 1 274 ? 4.496 -8.009 -7.682 1.00 93.44 274 VAL A C 1
ATOM 2151 O O . VAL A 1 274 ? 5.286 -8.921 -7.935 1.00 93.44 274 VAL A O 1
ATOM 2154 N N . PHE A 1 275 ? 4.006 -7.793 -6.471 1.00 95.19 275 PHE A N 1
ATOM 2155 C CA . PHE A 1 275 ? 4.215 -8.655 -5.319 1.00 95.19 275 PHE A CA 1
ATOM 2156 C C . PHE A 1 275 ? 2.924 -9.393 -4.970 1.00 95.19 275 PHE A C 1
ATOM 2158 O O . PHE A 1 275 ? 1.848 -8.808 -5.046 1.00 95.19 275 PHE A O 1
ATOM 2165 N N . GLU A 1 276 ? 3.029 -10.641 -4.526 1.00 95.81 276 GLU A N 1
ATOM 2166 C CA . GLU A 1 276 ? 1.942 -11.367 -3.868 1.00 95.81 276 GLU A CA 1
ATOM 2167 C C . GLU A 1 276 ? 2.052 -11.204 -2.352 1.00 95.81 276 GLU A C 1
ATOM 2169 O O . GLU A 1 276 ? 3.134 -11.342 -1.780 1.00 95.81 276 GLU A O 1
ATOM 2174 N N . TRP A 1 277 ? 0.929 -10.917 -1.702 1.00 97.25 277 TRP A N 1
ATOM 2175 C CA . TRP A 1 277 ? 0.829 -10.828 -0.253 1.00 97.25 277 TRP A CA 1
ATOM 2176 C C . TRP A 1 277 ? 0.443 -12.184 0.342 1.00 97.25 277 TRP A C 1
ATOM 2178 O O . TRP A 1 277 ? -0.679 -12.663 0.156 1.00 97.25 277 TRP A O 1
ATOM 2188 N N . ILE A 1 278 ? 1.363 -12.780 1.102 1.00 95.56 278 ILE A N 1
ATOM 2189 C CA . ILE A 1 278 ? 1.137 -13.991 1.893 1.00 95.56 278 ILE A CA 1
ATOM 2190 C C . ILE A 1 278 ? 1.523 -13.673 3.337 1.00 95.56 278 ILE A C 1
ATOM 2192 O O . ILE A 1 278 ? 2.643 -13.932 3.754 1.00 95.56 278 ILE A O 1
ATOM 2196 N N . ASP A 1 279 ? 0.581 -13.080 4.073 1.00 93.62 279 ASP A N 1
ATOM 2197 C CA . ASP A 1 279 ? 0.750 -12.588 5.448 1.00 93.62 279 ASP A CA 1
ATOM 2198 C C . ASP A 1 279 ? 1.721 -13.415 6.327 1.00 93.62 279 ASP A C 1
ATOM 2200 O O . ASP A 1 279 ? 1.466 -14.609 6.515 1.00 93.62 279 ASP A O 1
ATOM 2204 N N . PRO A 1 280 ? 2.781 -12.809 6.907 1.00 94.44 280 PRO A N 1
ATOM 2205 C CA . PRO A 1 280 ? 3.181 -11.392 6.851 1.00 94.44 280 PRO A CA 1
ATOM 2206 C C . PRO A 1 280 ? 4.155 -11.051 5.699 1.00 94.44 280 PRO A C 1
ATOM 2208 O O . PRO A 1 280 ? 4.777 -9.989 5.712 1.00 94.44 280 PRO A O 1
ATOM 2211 N N . GLU A 1 281 ? 4.353 -11.947 4.731 1.00 95.12 281 GLU A N 1
ATOM 2212 C CA . GLU A 1 281 ? 5.373 -11.830 3.686 1.00 95.12 281 GLU A CA 1
ATOM 2213 C C . GLU A 1 281 ? 4.864 -11.177 2.392 1.00 95.12 281 GLU A C 1
ATOM 2215 O O . GLU A 1 281 ? 3.720 -11.352 1.963 1.00 95.12 281 GLU A O 1
ATOM 2220 N N . LEU A 1 282 ? 5.770 -10.454 1.726 1.00 93.88 282 LEU A N 1
ATOM 2221 C CA . LEU A 1 282 ? 5.536 -9.814 0.435 1.00 93.88 282 LEU A CA 1
ATOM 2222 C C . LEU A 1 282 ? 6.472 -10.428 -0.620 1.00 93.88 282 LEU A C 1
ATOM 2224 O O . LEU A 1 282 ? 7.653 -10.089 -0.700 1.00 93.88 282 LEU A O 1
ATOM 2228 N N . ILE A 1 283 ? 5.947 -11.355 -1.422 1.00 93.06 283 ILE A N 1
ATOM 2229 C CA . ILE A 1 283 ? 6.732 -12.186 -2.343 1.00 93.06 283 ILE A CA 1
ATOM 2230 C C . ILE A 1 283 ? 6.784 -11.525 -3.729 1.00 93.06 283 ILE A C 1
ATOM 2232 O O . ILE A 1 283 ? 5.735 -11.381 -4.360 1.00 93.06 283 ILE A O 1
ATOM 2236 N N . PRO A 1 284 ? 7.960 -11.150 -4.266 1.00 90.12 284 PRO A N 1
ATOM 2237 C CA . PRO A 1 284 ? 8.053 -10.604 -5.619 1.00 90.12 284 PRO A CA 1
ATOM 2238 C C . PRO A 1 284 ? 7.657 -11.669 -6.651 1.00 90.12 284 PRO A C 1
ATOM 2240 O O . PRO A 1 284 ? 8.174 -12.787 -6.635 1.00 90.12 284 PRO A O 1
ATOM 2243 N N . ARG A 1 285 ? 6.740 -11.321 -7.561 1.00 90.00 285 ARG A N 1
ATOM 2244 C CA . ARG A 1 285 ? 6.260 -12.208 -8.633 1.00 90.00 285 ARG A CA 1
ATOM 2245 C C . ARG A 1 285 ? 6.759 -11.788 -10.006 1.00 90.00 285 ARG A C 1
ATOM 2247 O O . ARG A 1 285 ? 7.230 -12.640 -10.753 1.00 90.00 285 ARG A O 1
ATOM 2254 N N . GLN A 1 286 ? 6.669 -10.502 -10.350 1.00 88.25 286 GLN A N 1
ATOM 2255 C CA . GLN A 1 286 ? 7.008 -10.040 -11.698 1.00 88.25 286 GLN A CA 1
ATOM 2256 C C . GLN A 1 286 ? 7.471 -8.580 -11.728 1.00 88.25 286 GLN A C 1
ATOM 2258 O O . GLN A 1 286 ? 6.722 -7.675 -11.366 1.00 88.25 286 GLN A O 1
ATOM 2263 N N . GLY A 1 287 ? 8.689 -8.351 -12.230 1.00 85.81 287 GLY A N 1
ATOM 2264 C CA . GLY A 1 287 ? 9.135 -7.024 -12.656 1.00 85.81 287 GLY A CA 1
ATOM 2265 C C . GLY A 1 287 ? 8.565 -6.687 -14.035 1.00 85.81 287 GLY A C 1
ATOM 2266 O O . GLY A 1 287 ? 8.584 -7.530 -14.933 1.00 85.81 287 GLY A O 1
ATOM 2267 N N . LEU A 1 288 ? 8.057 -5.468 -14.204 1.00 84.56 288 LEU A N 1
ATOM 2268 C CA . LEU A 1 288 ? 7.368 -5.014 -15.411 1.00 84.56 288 LEU A CA 1
ATOM 2269 C C . LEU A 1 288 ? 8.196 -3.969 -16.166 1.00 84.56 288 LEU A C 1
ATOM 2271 O O . LEU A 1 288 ? 8.722 -3.019 -15.590 1.00 84.56 288 LEU A O 1
ATOM 2275 N N . VAL A 1 289 ? 8.285 -4.136 -17.484 1.00 82.44 289 VAL A N 1
ATOM 2276 C CA . VAL A 1 289 ? 9.054 -3.272 -18.392 1.00 82.44 289 VAL A CA 1
ATOM 2277 C C . VAL A 1 289 ? 8.239 -2.006 -18.683 1.00 82.44 289 VAL A C 1
ATOM 2279 O O . VAL A 1 289 ? 7.476 -1.947 -19.6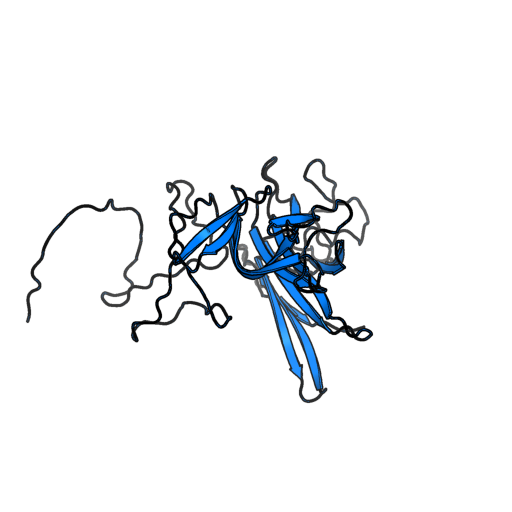44 1.00 82.44 289 VAL A O 1
ATOM 2282 N N . VAL A 1 290 ? 8.368 -1.001 -17.813 1.00 80.31 290 VAL A N 1
ATOM 2283 C CA . VAL A 1 290 ? 7.619 0.266 -17.873 1.00 80.31 290 VAL A CA 1
ATOM 2284 C C . VAL A 1 290 ? 8.565 1.438 -17.584 1.00 80.31 290 VAL A C 1
ATOM 2286 O O . VAL A 1 290 ? 9.203 1.469 -16.534 1.00 80.31 290 VAL A O 1
ATOM 2289 N N . ASP A 1 291 ? 8.669 2.410 -18.498 1.00 75.50 291 ASP A N 1
ATOM 2290 C CA . ASP A 1 291 ? 9.507 3.608 -18.305 1.00 75.50 291 ASP A CA 1
ATOM 2291 C C . ASP A 1 291 ? 8.783 4.668 -17.460 1.00 75.50 291 ASP A C 1
ATOM 2293 O O . ASP A 1 291 ? 7.692 5.111 -17.819 1.00 75.50 291 ASP A O 1
ATOM 2297 N N . LYS A 1 292 ? 9.420 5.116 -16.367 1.00 78.94 292 LYS A N 1
ATOM 2298 C CA . LYS A 1 292 ? 8.952 6.211 -15.489 1.00 78.94 292 LYS A CA 1
ATOM 2299 C C . LYS A 1 292 ? 7.486 6.071 -15.057 1.00 78.94 292 LYS A C 1
ATOM 2301 O O . LYS A 1 292 ? 6.710 7.026 -15.159 1.00 78.94 292 LYS A O 1
ATOM 2306 N N . ALA A 1 293 ? 7.125 4.897 -14.544 1.00 85.88 293 ALA A N 1
ATOM 2307 C CA . ALA A 1 293 ? 5.828 4.673 -13.916 1.00 85.88 293 ALA A CA 1
ATOM 2308 C C . ALA A 1 293 ? 5.597 5.666 -12.760 1.00 85.88 293 ALA A C 1
ATOM 2310 O O . ALA A 1 293 ? 6.364 5.712 -11.793 1.00 85.88 293 ALA A O 1
ATOM 2311 N N . VAL A 1 294 ? 4.533 6.463 -12.860 1.00 89.25 294 VAL A N 1
ATOM 2312 C CA . VAL A 1 294 ? 4.125 7.441 -11.830 1.00 89.25 294 VAL A CA 1
ATOM 2313 C C . VAL A 1 294 ? 2.875 7.026 -11.067 1.00 89.25 294 VAL A C 1
ATOM 2315 O O . VAL A 1 294 ? 2.655 7.503 -9.961 1.00 89.25 294 VAL A O 1
ATOM 2318 N N . SER A 1 295 ? 2.053 6.159 -11.652 1.00 91.06 295 SER A N 1
ATOM 2319 C CA . SER A 1 295 ? 0.887 5.562 -11.008 1.00 91.06 295 SER A CA 1
ATOM 2320 C C . SER A 1 295 ? 0.505 4.282 -11.743 1.00 91.06 295 SER A C 1
ATOM 2322 O O . SER A 1 295 ? 0.802 4.112 -12.928 1.00 91.06 295 SER A O 1
ATOM 2324 N N . SER A 1 296 ? -0.158 3.386 -11.028 1.00 91.56 296 SER A N 1
ATOM 2325 C CA . SER A 1 296 ? -0.668 2.113 -11.518 1.00 91.56 296 SER A CA 1
ATOM 2326 C C . SER A 1 296 ? -2.102 1.953 -11.047 1.00 91.56 296 SER A C 1
ATOM 2328 O O . SER A 1 296 ? -2.384 2.277 -9.898 1.00 91.56 296 SER A O 1
ATOM 2330 N N . THR A 1 297 ? -2.988 1.408 -11.875 1.00 92.94 297 THR A N 1
ATOM 2331 C CA . THR A 1 297 ? -4.300 0.967 -11.392 1.00 92.94 297 THR A CA 1
ATOM 2332 C C . THR A 1 297 ? -4.745 -0.328 -12.051 1.00 92.94 297 THR A C 1
ATOM 2334 O O . THR A 1 297 ? -4.380 -0.616 -13.196 1.00 92.94 297 THR A O 1
ATOM 2337 N N . SER A 1 298 ? -5.502 -1.129 -11.309 1.00 92.31 298 SER A N 1
ATOM 2338 C CA . SER A 1 298 ? -6.053 -2.399 -11.779 1.00 92.31 298 SER A CA 1
ATOM 2339 C C . SER A 1 298 ? -7.547 -2.294 -12.082 1.00 92.31 298 SER A C 1
ATOM 2341 O O . SER A 1 298 ? -8.272 -1.511 -11.470 1.00 92.31 298 SER A O 1
ATOM 2343 N N . PHE A 1 299 ? -8.025 -3.099 -13.025 1.00 91.75 299 PHE A N 1
ATOM 2344 C CA . PHE A 1 299 ? -9.454 -3.249 -13.291 1.00 91.75 299 PHE A CA 1
ATOM 2345 C C . PHE A 1 299 ? -9.766 -4.642 -13.837 1.00 91.75 299 PHE A C 1
ATOM 2347 O O . PHE A 1 299 ? -8.876 -5.382 -14.260 1.00 91.75 299 PHE A O 1
ATOM 2354 N N . THR A 1 300 ? -11.044 -5.005 -13.828 1.00 90.88 300 THR A N 1
ATOM 2355 C CA . THR A 1 300 ? -11.540 -6.246 -14.425 1.00 90.88 300 THR A CA 1
ATOM 2356 C C . THR A 1 300 ? -12.463 -5.960 -15.599 1.00 90.88 300 THR A C 1
ATOM 2358 O O . THR A 1 300 ? -13.153 -4.941 -15.641 1.00 90.88 300 THR A O 1
ATOM 2361 N N . GLN A 1 301 ? -12.491 -6.887 -16.551 1.00 91.75 301 GLN A N 1
ATOM 2362 C CA . GLN A 1 301 ? -13.458 -6.919 -17.640 1.00 91.75 301 GLN A CA 1
ATOM 2363 C C . GLN A 1 301 ? -14.100 -8.302 -17.657 1.00 91.75 301 GLN A C 1
ATOM 2365 O O . GLN A 1 301 ? -13.401 -9.310 -17.658 1.00 91.75 301 GLN A O 1
ATOM 2370 N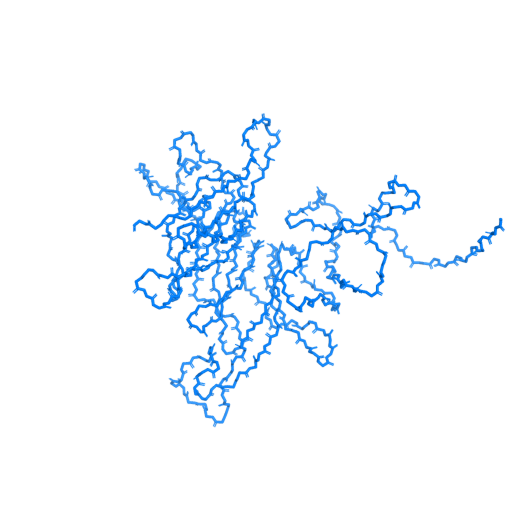 N . PHE A 1 302 ? -15.429 -8.357 -17.666 1.00 89.44 302 PHE A N 1
ATOM 2371 C CA . PHE A 1 302 ? -16.143 -9.607 -17.897 1.00 89.44 302 PHE A CA 1
ATOM 2372 C C . PHE A 1 302 ? -16.329 -9.803 -19.403 1.00 89.44 302 PHE A C 1
ATOM 2374 O O . PHE A 1 302 ? -16.968 -8.974 -20.055 1.00 89.44 302 PHE A O 1
ATOM 2381 N N . ASP A 1 303 ? -15.774 -10.882 -19.947 1.00 87.69 303 ASP A N 1
ATOM 2382 C CA . ASP A 1 303 ? -16.073 -11.337 -21.300 1.00 87.69 303 ASP A CA 1
ATOM 2383 C C . ASP A 1 303 ? -17.269 -12.296 -21.260 1.00 87.69 303 ASP A C 1
ATOM 2385 O O . ASP A 1 303 ? -17.190 -13.414 -20.747 1.00 87.69 303 ASP A O 1
ATOM 2389 N N . SER A 1 304 ? -18.390 -11.855 -21.830 1.00 87.81 304 SER A N 1
ATOM 2390 C CA . SER A 1 304 ? -19.625 -12.636 -21.911 1.00 87.81 304 SER A CA 1
ATOM 2391 C C . SER A 1 304 ? -19.574 -13.782 -22.925 1.00 87.81 304 SER A C 1
ATOM 2393 O O . SER A 1 304 ? -20.467 -14.628 -22.903 1.00 87.81 304 SER A O 1
ATOM 2395 N N . VAL A 1 305 ? -18.564 -13.832 -23.803 1.00 88.31 305 VAL A N 1
ATOM 2396 C CA . VAL A 1 305 ? -18.391 -14.914 -24.784 1.00 88.31 305 VAL A CA 1
ATOM 2397 C C . VAL A 1 305 ? -17.660 -16.099 -24.156 1.00 88.31 305 VAL A C 1
ATOM 2399 O O . VAL A 1 305 ? -18.140 -17.227 -24.252 1.00 88.31 305 VAL A O 1
ATOM 2402 N N . SER A 1 306 ? -16.535 -15.861 -23.474 1.00 89.25 306 SER A N 1
ATOM 2403 C CA . SER A 1 306 ? -15.824 -16.908 -22.722 1.00 89.25 306 SER A CA 1
ATOM 2404 C C . SER A 1 306 ? -16.413 -17.191 -21.334 1.00 89.25 306 SER A C 1
ATOM 2406 O O . SER A 1 306 ? -16.076 -18.214 -20.738 1.00 89.25 306 SER A O 1
ATOM 2408 N N . MET A 1 307 ? -17.291 -16.316 -20.825 1.00 89.50 307 MET A N 1
ATOM 2409 C CA . MET A 1 307 ? -17.787 -16.305 -19.439 1.00 89.50 307 MET A CA 1
ATOM 2410 C C . MET A 1 307 ? -16.657 -16.162 -18.402 1.00 89.50 307 MET A C 1
ATOM 2412 O O . MET A 1 307 ? -16.747 -16.695 -17.294 1.00 89.50 307 MET A O 1
ATOM 2416 N N . GLN A 1 308 ? -15.583 -15.445 -18.752 1.00 88.00 308 GLN A N 1
ATOM 2417 C CA . GLN A 1 308 ? -14.415 -15.242 -17.892 1.00 88.00 308 GLN A CA 1
ATOM 2418 C C . GLN A 1 308 ? -14.256 -13.779 -17.475 1.00 88.00 308 GLN A C 1
ATOM 2420 O O . GLN A 1 308 ? -14.537 -12.848 -18.230 1.00 88.00 308 GLN A O 1
ATOM 2425 N N . THR A 1 309 ? -13.754 -13.578 -16.256 1.00 89.12 309 THR A N 1
ATOM 2426 C CA . THR A 1 309 ? -13.305 -12.267 -15.782 1.00 89.12 309 THR A CA 1
ATOM 2427 C C . THR A 1 309 ? -11.818 -12.121 -16.077 1.00 89.12 309 THR A C 1
ATOM 2429 O O . THR A 1 309 ? -10.976 -12.758 -15.441 1.00 89.12 309 THR A O 1
ATOM 2432 N N . GLU A 1 310 ? -11.487 -11.263 -17.032 1.00 91.75 310 GLU A N 1
ATOM 2433 C CA . GLU A 1 310 ? -10.117 -10.869 -17.321 1.00 91.75 310 GLU A CA 1
ATOM 2434 C C . GLU A 1 310 ? -9.666 -9.769 -16.348 1.00 91.75 310 GLU A C 1
ATOM 2436 O O . GLU A 1 310 ? -10.438 -8.880 -15.981 1.00 91.75 310 GLU A O 1
ATOM 2441 N N . HIS A 1 311 ? -8.402 -9.824 -15.927 1.00 92.88 311 HIS A N 1
ATOM 2442 C CA . HIS A 1 311 ? -7.792 -8.829 -15.044 1.00 92.88 311 HIS A CA 1
ATOM 2443 C C . HIS A 1 311 ? -6.747 -8.025 -15.816 1.00 92.88 311 HIS A C 1
ATOM 2445 O O . HIS A 1 311 ? -5.882 -8.597 -16.486 1.00 92.88 311 HIS A O 1
ATOM 2451 N N . PHE A 1 312 ? -6.801 -6.706 -15.675 1.00 94.06 312 PHE A N 1
ATOM 2452 C CA . PHE A 1 312 ? -5.918 -5.760 -16.339 1.00 94.06 312 PHE A CA 1
ATOM 2453 C C . PHE A 1 312 ? -5.208 -4.864 -15.330 1.00 94.06 312 PHE A C 1
ATOM 2455 O O . PHE A 1 312 ? -5.740 -4.533 -14.270 1.00 94.06 312 PHE A O 1
ATOM 2462 N N . LEU A 1 313 ? -4.001 -4.445 -15.695 1.00 94.00 313 LEU A N 1
ATOM 2463 C CA . LEU A 1 313 ? -3.168 -3.519 -14.942 1.00 94.00 313 LEU A CA 1
ATOM 2464 C C . LEU A 1 313 ? -2.633 -2.466 -15.911 1.00 94.00 313 LEU A C 1
ATOM 2466 O O . LEU A 1 313 ? -1.955 -2.807 -16.878 1.00 94.00 313 LEU A O 1
ATOM 2470 N N . ILE A 1 314 ? -2.933 -1.192 -15.667 1.00 93.81 314 ILE A N 1
ATOM 2471 C CA . ILE A 1 314 ? -2.442 -0.077 -16.483 1.00 93.81 314 ILE A CA 1
ATOM 2472 C C . ILE A 1 314 ? -1.480 0.795 -15.678 1.00 93.81 314 ILE A C 1
ATOM 2474 O O . ILE A 1 314 ? -1.737 1.114 -14.518 1.00 93.81 314 ILE A O 1
ATOM 2478 N N . PHE A 1 315 ? -0.384 1.207 -16.314 1.00 90.50 315 PHE A N 1
ATOM 2479 C CA . PHE A 1 315 ? 0.559 2.180 -15.764 1.00 90.50 315 PHE A CA 1
ATOM 2480 C C . PHE A 1 315 ? 0.457 3.514 -16.488 1.00 90.50 315 PHE A C 1
ATOM 2482 O O . PHE A 1 315 ? 0.505 3.563 -17.718 1.00 90.50 315 PHE A O 1
ATOM 2489 N N . ALA A 1 316 ? 0.376 4.593 -15.715 1.00 89.81 316 ALA A N 1
ATOM 2490 C CA . ALA A 1 316 ? 0.604 5.946 -16.192 1.00 89.81 316 ALA A CA 1
ATOM 2491 C C . ALA A 1 316 ? 2.106 6.257 -16.137 1.00 89.81 316 ALA A C 1
ATOM 2493 O O . ALA A 1 316 ? 2.749 6.065 -15.101 1.00 89.81 316 ALA A O 1
ATOM 2494 N N . ASN A 1 317 ? 2.643 6.775 -17.242 1.00 85.44 317 ASN A N 1
ATOM 2495 C CA . ASN A 1 317 ? 4.073 7.022 -17.421 1.00 85.44 317 ASN A CA 1
ATOM 2496 C C . ASN A 1 317 ? 4.358 8.515 -17.582 1.00 85.44 317 ASN A C 1
ATOM 2498 O O . ASN A 1 317 ? 3.617 9.233 -18.255 1.00 85.44 317 ASN A O 1
ATOM 2502 N N . TYR A 1 318 ? 5.450 8.998 -16.991 1.00 79.25 318 TYR A N 1
ATOM 2503 C CA . TYR A 1 318 ? 5.843 10.398 -17.140 1.00 79.25 318 TYR A CA 1
ATOM 2504 C C . TYR A 1 318 ? 6.528 10.638 -18.492 1.00 79.25 318 TYR A C 1
ATOM 2506 O O . TYR A 1 318 ? 7.638 10.153 -18.727 1.00 79.25 318 TYR A O 1
ATOM 2514 N N . MET A 1 319 ? 5.907 11.439 -19.366 1.00 67.44 319 MET A N 1
ATOM 2515 C CA . MET A 1 319 ? 6.557 11.938 -20.583 1.00 67.44 319 MET A CA 1
ATOM 2516 C C . MET A 1 319 ? 7.818 12.735 -20.219 1.00 67.44 319 MET A C 1
ATOM 2518 O O . MET A 1 319 ? 7.742 13.845 -19.691 1.00 67.44 319 MET A O 1
ATOM 2522 N N . SER A 1 320 ? 8.999 12.199 -20.529 1.00 62.09 320 SER A N 1
ATOM 2523 C CA . SER A 1 320 ? 10.231 12.989 -20.491 1.00 62.09 320 SER A CA 1
ATOM 2524 C C . SER A 1 320 ? 10.261 13.963 -21.667 1.00 62.09 320 SER A C 1
ATOM 2526 O O . SER A 1 320 ? 10.058 13.561 -22.808 1.00 62.09 320 SER A O 1
ATOM 2528 N N . ALA A 1 321 ? 10.608 15.226 -21.405 1.00 56.19 321 ALA A N 1
ATOM 2529 C CA . ALA A 1 321 ? 10.692 16.298 -22.407 1.00 56.19 321 ALA A CA 1
ATOM 2530 C C . ALA A 1 321 ? 11.754 16.085 -23.517 1.00 56.19 321 ALA A C 1
ATOM 2532 O O . ALA A 1 321 ? 11.961 16.957 -24.352 1.00 56.19 321 ALA A O 1
ATOM 2533 N N . SER A 1 322 ? 12.435 14.937 -23.542 1.00 55.75 322 SER A N 1
ATOM 2534 C CA . SER A 1 322 ? 13.543 14.595 -24.440 1.00 55.75 322 SER A CA 1
ATOM 2535 C C . SER A 1 322 ? 13.116 14.116 -25.838 1.00 55.75 322 SER A C 1
ATOM 2537 O O . SER A 1 322 ? 13.888 13.429 -26.500 1.00 55.75 322 SER A O 1
ATOM 2539 N N . GLY A 1 323 ? 11.896 14.432 -26.284 1.00 54.06 323 GLY A N 1
ATOM 2540 C CA . GLY A 1 323 ? 11.482 14.318 -27.691 1.00 54.06 323 GLY A CA 1
ATOM 2541 C C . GLY A 1 323 ? 11.421 12.912 -28.306 1.00 54.06 323 GLY A C 1
ATOM 2542 O O . GLY A 1 323 ? 11.313 12.807 -29.525 1.00 54.06 323 GLY A O 1
ATOM 2543 N N . SER A 1 324 ? 11.478 11.833 -27.518 1.00 56.12 324 SER A N 1
ATOM 2544 C CA . SER A 1 324 ? 11.277 10.479 -28.053 1.00 56.12 324 SER A CA 1
ATOM 2545 C C . SER A 1 324 ? 9.786 10.247 -28.339 1.00 56.12 324 SER A C 1
ATOM 2547 O O . SER A 1 324 ? 8.979 10.388 -27.417 1.00 56.12 324 SER A O 1
ATOM 2549 N N . PRO A 1 325 ? 9.388 9.837 -29.561 1.00 56.31 325 PRO A N 1
ATOM 2550 C CA . PRO A 1 325 ? 7.976 9.661 -29.930 1.00 56.31 325 PRO A CA 1
ATOM 2551 C C . PRO A 1 325 ? 7.257 8.541 -29.152 1.00 56.31 325 PRO A C 1
ATOM 2553 O O . PRO A 1 325 ? 6.030 8.438 -29.206 1.00 56.31 325 PRO A O 1
ATOM 2556 N N . HIS A 1 326 ? 8.002 7.718 -28.406 1.00 54.22 326 HIS A N 1
ATOM 2557 C CA . HIS A 1 326 ? 7.467 6.621 -27.595 1.00 54.22 326 HIS A CA 1
ATOM 2558 C C . HIS A 1 326 ? 7.611 6.836 -26.077 1.00 54.22 326 HIS A C 1
ATOM 2560 O O . HIS A 1 326 ? 7.061 6.052 -25.304 1.00 54.22 326 HIS A O 1
ATOM 2566 N N . SER A 1 327 ? 8.303 7.885 -25.605 1.00 57.72 327 SER A N 1
ATOM 2567 C CA . SER A 1 327 ? 8.456 8.108 -24.158 1.00 57.72 327 SER A CA 1
ATOM 2568 C C . SER A 1 327 ? 7.187 8.705 -23.543 1.00 57.72 327 SER A C 1
ATOM 2570 O O . SER A 1 327 ? 6.959 9.906 -23.665 1.00 57.72 327 SER A O 1
ATOM 2572 N N . GLY A 1 328 ? 6.405 7.877 -22.844 1.00 63.88 328 GLY A N 1
ATOM 2573 C CA . GLY A 1 328 ? 5.246 8.299 -22.042 1.00 63.88 328 GLY A CA 1
ATOM 2574 C C . GLY A 1 328 ? 3.882 7.765 -22.491 1.00 63.88 328 GLY A C 1
ATOM 2575 O O . GLY A 1 328 ? 2.861 8.253 -22.015 1.00 63.88 328 GLY A O 1
ATOM 2576 N N . TRP A 1 329 ? 3.837 6.759 -23.369 1.00 79.12 329 TRP A N 1
ATOM 2577 C CA . TRP A 1 329 ? 2.609 5.989 -23.595 1.00 79.12 329 TRP A CA 1
ATOM 2578 C C . TRP A 1 329 ? 2.297 5.159 -22.341 1.00 79.12 329 TRP A C 1
ATOM 2580 O O . TRP A 1 329 ? 3.200 4.524 -21.789 1.00 79.12 329 TRP A O 1
ATOM 2590 N N . SER A 1 330 ? 1.041 5.146 -21.892 1.00 86.06 330 SER A N 1
ATOM 2591 C CA . SER A 1 330 ? 0.589 4.242 -20.827 1.00 86.06 330 SER A CA 1
ATOM 2592 C C . SER A 1 330 ? 0.621 2.792 -21.311 1.00 86.06 330 SER A C 1
ATOM 2594 O O . SER A 1 330 ? 0.179 2.507 -22.424 1.00 86.06 330 SER A O 1
ATOM 2596 N N . VAL A 1 331 ? 1.117 1.872 -20.481 1.00 87.19 331 VAL A N 1
ATOM 2597 C CA . VAL A 1 331 ? 1.208 0.443 -20.831 1.00 87.19 331 VAL A CA 1
ATOM 2598 C C . VAL A 1 331 ? 0.080 -0.320 -20.148 1.00 87.19 331 VAL A C 1
ATOM 2600 O O . VAL A 1 331 ? -0.104 -0.191 -18.938 1.00 87.19 331 VAL A O 1
ATOM 2603 N N . LEU A 1 332 ? -0.654 -1.114 -20.929 1.00 92.31 332 LEU A N 1
ATOM 2604 C CA . LEU A 1 332 ? -1.694 -2.025 -20.458 1.00 92.31 332 LEU A CA 1
ATOM 2605 C C . LEU A 1 332 ? -1.146 -3.455 -20.424 1.00 92.31 332 LEU A C 1
ATOM 2607 O O . LEU A 1 332 ? -0.718 -3.986 -21.447 1.00 92.31 332 LEU A O 1
ATOM 2611 N N . PHE A 1 333 ? -1.205 -4.083 -19.257 1.00 92.88 333 PHE A N 1
ATOM 2612 C CA . PHE A 1 333 ? -0.916 -5.495 -19.053 1.00 92.88 333 PHE A CA 1
ATOM 2613 C C . PHE A 1 333 ? -2.224 -6.251 -18.850 1.00 92.88 333 PHE A C 1
ATOM 2615 O O . PHE A 1 333 ? -3.091 -5.814 -18.092 1.00 92.88 333 PHE A O 1
ATOM 2622 N N . GLN A 1 334 ? -2.342 -7.408 -19.493 1.00 93.88 334 GLN A N 1
ATOM 2623 C CA . GLN A 1 334 ? -3.398 -8.373 -19.226 1.00 93.88 334 GLN A CA 1
ATOM 2624 C C . GLN A 1 334 ? -2.817 -9.520 -18.400 1.00 93.88 334 GLN A C 1
ATOM 2626 O O . GLN A 1 334 ? -1.794 -10.097 -18.774 1.00 93.88 334 GLN A O 1
ATOM 2631 N N . TRP A 1 335 ? -3.474 -9.886 -17.302 1.00 89.88 335 TRP A N 1
ATOM 2632 C CA . TRP A 1 335 ? -3.108 -11.083 -16.555 1.00 89.88 335 TRP A CA 1
ATOM 2633 C C . TRP A 1 335 ? -3.476 -12.332 -17.359 1.00 89.88 335 TRP A C 1
ATOM 2635 O O . TRP A 1 335 ? -4.636 -12.513 -17.734 1.00 89.88 335 TRP A O 1
ATOM 2645 N N . LYS A 1 336 ? -2.514 -13.233 -17.568 1.00 89.19 336 LYS A N 1
ATOM 2646 C CA . LYS A 1 336 ? -2.765 -14.577 -18.100 1.00 89.19 336 LYS A CA 1
ATOM 2647 C C . LYS A 1 336 ? -2.530 -15.607 -17.001 1.00 89.19 336 LYS A C 1
ATOM 2649 O O . LYS A 1 336 ? -1.509 -15.575 -16.322 1.00 89.19 336 LYS A O 1
ATOM 2654 N N . THR A 1 337 ? -3.499 -16.492 -16.802 1.00 76.12 337 THR A N 1
ATOM 2655 C CA . THR A 1 337 ? -3.311 -17.724 -16.033 1.00 76.12 337 THR A CA 1
ATOM 2656 C C . THR A 1 337 ? -2.554 -18.715 -16.910 1.00 76.12 337 THR A C 1
ATOM 2658 O O . THR A 1 337 ? -3.002 -18.991 -18.023 1.00 76.12 337 THR A O 1
ATOM 2661 N N . SER A 1 338 ? -1.408 -19.184 -16.421 1.00 61.19 338 SER A N 1
ATOM 2662 C CA . SER A 1 338 ? -0.628 -20.285 -16.998 1.00 61.19 338 SER A CA 1
ATOM 2663 C C . SER A 1 338 ? -1.221 -21.634 -16.623 1.00 61.19 338 SER A C 1
ATOM 2665 O O . SER A 1 338 ? -1.486 -21.775 -15.408 1.00 61.19 338 SER A O 1
#